Protein AF-L8X370-F1 (afdb_monomer_lite)

Radius of gyration: 23.23 Å; chains: 1; bounding box: 67×62×59 Å

Foldseek 3Di:
DDDDDDDDDPPPPDPPPPPDDPVVVVVVVPPDPDPPPPPPVVVVCCVVPVVCLVLQLVLLQDDPPPDDPVSVCVLVVVCLVQVQPLSCQSNVVDDDVVVNVVVNVLSVVVVVVSVVVVVVVVVCVVDPPDPCNVVNVVVVVVSVVVNVVVSVVCLVPPDQPPDPPDDDDDDRHGRDVVSVVVVPPDPDPPPVVVVVVVVVVVVVVVVVVVVVVD

Organism: Thanatephorus cucumeris (strain AG1-IA) (NCBI:txid983506)

Sequence (214 aa):
MVTVYSSNCKQVLHPIQFFGSHRFYRHVLKSERTPIRSLVPSVLYSKVHIPPSILMDLQAVLPPGVFPAALRRLPQMYLKMSGDPLIAGAMGLHGVSTQFTWFRTFLVIEDELDSSNERGRVATNHGLDSPYVPVLLTVYGAHVTTTMAPVLATILATPRNVLDITEKTSEFSSLNMYQLSSELSIPITPIDGVSRLVQQVDRVLALEKANKQL

Secondary structure (DSSP, 8-state):
---------------------HHHHHHHTTS--------HHHHHHHHHHHHHIIIIIHHHHS-TTSS-TTGGGHHHHHHHHH--HHHHHHTTSSS-TTTTHHHHHHHHHHHHHHHHHHHHHHHHTT-TT-TTHHHHHHHHHHHHHHHHHHHHHHHHHS----------S-PPPP--HHHHHHHT--S-S-HHHHHHHHHHHHHHHHHHHHHTT-

InterPro domains:
  IPR033118 EXPERA domain [PS51751] (38-194)

pLDDT: mean 70.73, std 19.01, range [33.41, 96.25]

Structure (mmCIF, N/CA/C/O backbone):
data_AF-L8X370-F1
#
_entry.id   AF-L8X370-F1
#
loop_
_atom_site.group_PDB
_atom_site.id
_atom_site.type_symbol
_atom_site.label_atom_id
_atom_site.label_alt_id
_atom_site.label_comp_id
_atom_site.label_asym_id
_atom_site.label_entity_id
_atom_site.label_seq_id
_atom_site.pdbx_PDB_ins_code
_atom_site.Cartn_x
_atom_site.Cartn_y
_atom_site.Cartn_z
_atom_site.occupancy
_atom_site.B_iso_or_equiv
_atom_site.auth_seq_id
_atom_site.auth_comp_id
_atom_site.auth_asym_id
_atom_site.auth_atom_id
_atom_site.pdbx_PDB_model_num
ATOM 1 N N . MET A 1 1 ? -38.751 36.495 -4.520 1.00 41.66 1 MET A N 1
ATOM 2 C CA . MET A 1 1 ? -38.152 36.115 -5.814 1.00 41.66 1 MET A CA 1
ATOM 3 C C . MET A 1 1 ? -37.003 37.077 -6.077 1.00 41.66 1 MET A C 1
ATOM 5 O O . MET A 1 1 ? -37.248 38.199 -6.488 1.00 41.66 1 MET A O 1
ATOM 9 N N . VAL A 1 2 ? -35.778 36.695 -5.711 1.00 33.41 2 VAL A N 1
ATOM 10 C CA . VAL A 1 2 ? -34.557 37.468 -5.989 1.00 33.41 2 VAL A CA 1
ATOM 11 C C . VAL A 1 2 ? -33.519 36.462 -6.462 1.00 33.41 2 VAL A C 1
ATOM 13 O O . VAL A 1 2 ? -33.049 35.634 -5.688 1.00 33.41 2 VAL A O 1
ATOM 16 N N . THR A 1 3 ? -33.238 36.498 -7.758 1.00 41.12 3 THR A N 1
ATOM 17 C CA . THR A 1 3 ? -32.225 35.674 -8.413 1.00 41.12 3 THR A CA 1
ATOM 18 C C . THR A 1 3 ? -30.948 36.501 -8.477 1.00 41.12 3 THR A C 1
ATOM 20 O O . THR A 1 3 ? -30.916 37.518 -9.165 1.00 41.12 3 THR A O 1
ATOM 23 N N . VAL A 1 4 ? -29.902 36.091 -7.759 1.00 51.97 4 VAL A N 1
ATOM 24 C CA . VAL A 1 4 ? -28.565 36.690 -7.878 1.00 51.97 4 VAL A CA 1
ATOM 25 C C . VAL A 1 4 ? -27.726 35.784 -8.774 1.00 51.97 4 VAL A C 1
ATOM 27 O O . VAL A 1 4 ? -27.299 34.709 -8.362 1.00 51.97 4 VAL A O 1
ATOM 30 N N . TYR A 1 5 ? -27.512 36.216 -10.016 1.00 45.47 5 TYR A N 1
ATOM 31 C CA . TYR A 1 5 ? -26.532 35.629 -10.929 1.00 45.47 5 TYR A CA 1
ATOM 32 C C . TYR A 1 5 ? -25.146 36.198 -10.601 1.00 45.47 5 TYR A C 1
ATOM 34 O O . TYR A 1 5 ? -24.879 37.370 -10.863 1.00 45.47 5 TYR A O 1
ATOM 42 N N . SER A 1 6 ? -24.252 35.370 -10.053 1.00 47.06 6 SER A N 1
ATOM 43 C CA . SER A 1 6 ? -22.824 35.690 -9.953 1.00 47.06 6 SER A CA 1
ATOM 44 C C . SER A 1 6 ? -22.106 35.135 -11.180 1.00 47.06 6 SER A C 1
ATOM 46 O O . SER A 1 6 ? -21.920 33.928 -11.325 1.00 47.06 6 SER A O 1
ATOM 48 N N . SER A 1 7 ? -21.747 36.037 -12.090 1.00 55.16 7 SER A N 1
ATOM 49 C CA . SER A 1 7 ? -20.987 35.750 -13.305 1.00 55.16 7 SER A CA 1
ATOM 50 C C . SER A 1 7 ? -19.610 36.378 -13.141 1.00 55.16 7 SER A C 1
ATOM 52 O O . SER A 1 7 ? -19.506 37.593 -13.266 1.00 55.16 7 SER A O 1
ATOM 54 N N . ASN A 1 8 ? -18.585 35.586 -12.811 1.00 49.31 8 ASN A N 1
ATOM 55 C CA . ASN A 1 8 ? -17.182 35.779 -13.219 1.00 49.31 8 ASN A CA 1
ATOM 56 C C . ASN A 1 8 ? -16.245 34.914 -12.367 1.00 49.31 8 ASN A C 1
ATOM 58 O O . ASN A 1 8 ? -15.739 35.338 -11.333 1.00 49.31 8 ASN A O 1
ATOM 62 N N . CYS A 1 9 ? -15.934 33.718 -12.860 1.00 42.03 9 CYS A N 1
ATOM 63 C CA . CYS A 1 9 ? -14.699 33.035 -12.498 1.00 42.03 9 CYS A CA 1
ATOM 64 C C . CYS A 1 9 ? -14.079 32.484 -13.785 1.00 42.03 9 CYS A C 1
ATOM 66 O O . CYS A 1 9 ? -14.283 31.334 -14.164 1.00 42.03 9 CYS A O 1
ATOM 68 N N . LYS A 1 10 ? -13.372 33.349 -14.520 1.00 42.84 10 LYS A N 1
ATOM 69 C CA . LYS A 1 10 ? -12.447 32.910 -15.568 1.00 42.84 10 LYS A CA 1
ATOM 70 C C . LYS A 1 10 ? -11.209 32.359 -14.866 1.00 42.84 10 LYS A C 1
ATOM 72 O O . LYS A 1 10 ? -10.291 33.112 -14.556 1.00 42.84 10 LYS A O 1
ATOM 77 N N . GLN A 1 11 ? -11.197 31.058 -14.585 1.00 42.66 11 GLN A N 1
ATOM 78 C CA . GLN A 1 11 ? -9.959 30.367 -14.239 1.00 42.66 11 GLN A CA 1
ATOM 79 C C . GLN A 1 11 ? -9.094 30.288 -15.498 1.00 42.66 11 GLN A C 1
ATOM 81 O O . GLN A 1 11 ? -9.384 29.551 -16.439 1.00 42.66 11 GLN A O 1
ATOM 86 N N . VAL A 1 12 ? -8.044 31.104 -15.525 1.00 43.41 12 VAL A N 1
ATOM 87 C CA . VAL A 1 12 ? -6.964 31.012 -16.504 1.00 43.41 12 VAL A CA 1
ATOM 88 C C . VAL A 1 12 ? -6.113 29.805 -16.109 1.00 43.41 12 VAL A C 1
ATOM 90 O O . VAL A 1 12 ? -5.222 29.901 -15.269 1.00 43.41 12 VAL A O 1
ATOM 93 N N . LEU A 1 13 ? -6.426 28.642 -16.679 1.00 36.16 13 LEU A N 1
ATOM 94 C CA . LEU A 1 13 ? -5.550 27.475 -16.640 1.00 36.16 13 LEU A CA 1
ATOM 95 C C . LEU A 1 13 ? -4.356 27.754 -17.557 1.00 36.16 13 LEU A C 1
ATOM 97 O O . LEU A 1 13 ? -4.447 27.625 -18.778 1.00 36.16 13 LEU A O 1
ATOM 101 N N . HIS A 1 14 ? -3.234 28.164 -16.968 1.00 35.53 14 HIS A N 1
ATOM 102 C CA . HIS A 1 14 ? -1.959 28.144 -17.671 1.00 35.53 14 HIS A CA 1
ATOM 103 C C . HIS A 1 14 ? -1.546 26.681 -17.895 1.00 35.53 14 HIS A C 1
ATOM 105 O O . HIS A 1 14 ? -1.492 25.916 -16.928 1.00 35.53 14 HIS A O 1
ATOM 111 N N . PRO A 1 15 ? -1.238 26.262 -19.134 1.00 36.47 15 PRO A N 1
ATOM 112 C CA . PRO A 1 15 ? -0.643 24.958 -19.367 1.00 36.47 15 PRO A CA 1
ATOM 113 C C . PRO A 1 15 ? 0.716 24.917 -18.666 1.00 36.47 15 PRO A C 1
ATOM 115 O O . PRO A 1 15 ? 1.613 25.703 -18.979 1.00 36.47 15 PRO A O 1
ATOM 118 N N . ILE A 1 16 ? 0.861 24.002 -17.707 1.00 37.00 16 ILE A N 1
ATOM 119 C CA . ILE A 1 16 ? 2.148 23.646 -17.111 1.00 37.00 16 ILE A CA 1
ATOM 120 C C . ILE A 1 16 ? 2.997 23.068 -18.245 1.00 37.00 16 ILE A C 1
ATOM 122 O O . ILE A 1 16 ? 2.869 21.903 -18.618 1.00 37.00 16 ILE A O 1
ATOM 126 N N . GLN A 1 17 ? 3.833 23.909 -18.849 1.00 34.47 17 GLN A N 1
ATOM 127 C CA . GLN A 1 17 ? 4.820 23.462 -19.813 1.00 34.47 17 GLN A CA 1
ATOM 128 C C . GLN A 1 17 ? 5.904 22.685 -19.057 1.00 34.47 17 GLN A C 1
ATOM 130 O O . GLN A 1 17 ? 6.809 23.268 -18.464 1.00 34.47 17 GLN A O 1
ATOM 135 N N . PHE A 1 18 ? 5.817 21.353 -19.092 1.00 35.91 18 PHE A N 1
ATOM 136 C CA . PHE A 1 18 ? 6.904 20.439 -18.732 1.00 35.91 18 PHE A CA 1
ATOM 137 C C . PHE A 1 18 ? 8.050 20.587 -19.755 1.00 35.91 18 PHE A C 1
ATOM 139 O O . PHE A 1 18 ? 8.223 19.783 -20.670 1.00 35.91 18 PHE A O 1
ATOM 146 N N . PHE A 1 19 ? 8.823 21.668 -19.647 1.00 37.28 19 PHE A N 1
ATOM 147 C CA . PHE A 1 19 ? 10.010 21.896 -20.466 1.00 37.28 19 PHE A CA 1
ATOM 148 C C . PHE A 1 19 ? 11.194 21.083 -19.918 1.00 37.28 19 PHE A C 1
ATOM 150 O O . PHE A 1 19 ? 11.669 21.316 -18.812 1.00 37.28 19 PHE A O 1
ATOM 157 N N . GLY A 1 20 ? 11.732 20.179 -20.743 1.00 41.41 20 GLY A N 1
ATOM 158 C CA . GLY A 1 20 ? 13.184 19.972 -20.789 1.00 41.41 20 GLY A CA 1
ATOM 159 C C . GLY A 1 20 ? 13.807 18.802 -20.020 1.00 41.41 20 GLY A C 1
ATOM 160 O O . GLY A 1 20 ? 14.954 18.933 -19.609 1.00 41.41 20 GLY A O 1
ATOM 161 N N . SER A 1 21 ? 13.155 17.642 -19.875 1.00 48.66 21 SER A N 1
ATOM 162 C CA . SER A 1 21 ? 13.771 16.508 -19.148 1.00 48.66 21 SER A CA 1
ATOM 163 C C . SER A 1 21 ? 14.485 15.455 -20.014 1.00 48.66 21 SER A C 1
ATOM 165 O O . SER A 1 21 ? 15.178 14.592 -19.496 1.00 48.66 21 SER A O 1
ATOM 167 N N . HIS A 1 22 ? 14.453 15.514 -21.349 1.00 47.50 22 HIS A N 1
ATOM 168 C CA . HIS A 1 22 ? 15.109 14.455 -22.144 1.00 47.50 22 HIS A CA 1
ATOM 169 C C . HIS A 1 22 ? 16.650 14.466 -22.088 1.00 47.50 22 HIS A C 1
ATOM 171 O O . HIS A 1 22 ? 17.283 13.435 -22.329 1.00 47.50 22 HIS A O 1
ATOM 177 N N . ARG A 1 23 ? 17.275 15.615 -21.784 1.00 52.25 23 ARG A N 1
ATOM 178 C CA . ARG A 1 23 ? 18.744 15.754 -21.764 1.00 52.25 23 ARG A CA 1
ATOM 179 C C . ARG A 1 23 ? 19.361 15.399 -20.405 1.00 52.25 23 ARG A C 1
ATOM 181 O O . ARG A 1 23 ? 20.478 14.892 -20.377 1.00 52.25 23 ARG A O 1
ATOM 188 N N . PHE A 1 24 ? 18.621 15.597 -19.311 1.00 49.59 24 PHE A N 1
ATOM 189 C CA . PHE A 1 24 ? 19.085 15.317 -17.949 1.00 49.59 24 PHE A CA 1
ATOM 190 C C . PHE A 1 24 ? 19.172 13.808 -17.668 1.00 49.59 24 PHE A C 1
ATOM 192 O O . PHE A 1 24 ? 20.225 13.316 -17.263 1.00 49.59 24 PHE A O 1
ATOM 199 N N . TYR A 1 25 ? 18.135 13.039 -18.023 1.00 47.16 25 TYR A N 1
ATOM 200 C CA . TYR A 1 25 ? 18.151 11.578 -17.856 1.00 47.16 25 TYR A CA 1
ATOM 201 C C . TYR A 1 25 ? 19.259 10.899 -18.670 1.00 47.16 25 TYR A C 1
ATOM 203 O O . TYR A 1 25 ? 19.855 9.922 -18.222 1.00 47.16 25 TYR A O 1
ATOM 211 N N . ARG A 1 26 ? 19.599 11.440 -19.848 1.00 55.69 26 ARG A N 1
ATOM 212 C CA . ARG A 1 26 ? 20.623 10.844 -20.715 1.00 55.69 26 ARG A CA 1
ATOM 213 C C . ARG A 1 26 ? 22.039 10.954 -20.132 1.00 55.69 26 ARG A C 1
ATOM 215 O O . ARG A 1 26 ? 22.879 10.141 -20.498 1.00 55.69 26 ARG A O 1
ATOM 222 N N . HIS A 1 27 ? 22.311 11.923 -19.252 1.00 53.47 27 HIS A N 1
ATOM 223 C CA . HIS A 1 27 ? 23.612 12.048 -18.584 1.00 53.47 27 HIS A CA 1
ATOM 224 C C . HIS A 1 27 ? 23.708 11.216 -17.306 1.00 53.47 27 HIS A C 1
ATOM 226 O O . HIS A 1 27 ? 24.737 10.578 -17.099 1.00 53.47 27 HIS A O 1
ATOM 232 N N . VAL A 1 28 ? 22.630 11.142 -16.518 1.00 55.78 28 VAL A N 1
ATOM 233 C CA . VAL A 1 28 ? 22.574 10.281 -15.324 1.00 55.78 28 VAL A CA 1
ATOM 234 C C . VAL A 1 28 ? 22.719 8.804 -15.713 1.00 55.78 28 VAL A C 1
ATOM 236 O O . VAL A 1 28 ? 23.502 8.082 -15.110 1.00 55.78 28 VAL A O 1
ATOM 239 N N . LEU A 1 29 ? 22.075 8.367 -16.801 1.00 53.41 29 LEU A N 1
ATOM 240 C CA . LEU A 1 29 ? 22.124 6.966 -17.244 1.00 53.41 29 LEU A CA 1
ATOM 241 C C . LEU A 1 29 ? 23.428 6.563 -17.964 1.00 53.41 29 LEU A C 1
ATOM 243 O O . LEU A 1 29 ? 23.678 5.376 -18.159 1.00 53.41 29 LEU A O 1
ATOM 247 N N . LYS A 1 30 ? 24.275 7.513 -18.392 1.00 51.78 30 LYS A N 1
ATOM 248 C CA . LYS A 1 30 ? 25.506 7.198 -19.150 1.00 51.78 30 LYS A CA 1
ATOM 249 C C . LYS A 1 30 ? 26.730 6.947 -18.267 1.00 51.78 30 LYS A C 1
ATOM 251 O O . LYS A 1 30 ? 27.702 6.389 -18.769 1.00 51.78 30 LYS A O 1
ATOM 256 N N . SER A 1 31 ? 26.694 7.366 -17.002 1.00 46.47 31 SER A N 1
ATOM 257 C CA . SER A 1 31 ? 27.867 7.373 -16.117 1.00 46.47 31 SER A CA 1
ATOM 258 C C . SER A 1 31 ? 28.129 6.044 -15.392 1.00 46.47 31 SER A C 1
ATOM 260 O O . SER A 1 31 ? 29.208 5.879 -14.834 1.00 46.47 31 SER A O 1
ATOM 262 N N . GLU A 1 32 ? 27.204 5.080 -15.427 1.00 46.94 32 GLU A N 1
ATOM 263 C CA . GLU A 1 32 ? 27.320 3.809 -14.690 1.00 46.94 32 GLU A CA 1
ATOM 264 C C . GLU A 1 32 ? 27.023 2.590 -15.576 1.00 46.94 32 GLU A C 1
ATOM 266 O O . GLU A 1 32 ? 26.233 1.712 -15.243 1.00 46.94 32 GLU A O 1
ATOM 271 N N . ARG A 1 33 ? 27.679 2.495 -16.737 1.00 52.22 33 ARG A N 1
ATOM 272 C CA . ARG A 1 33 ? 27.704 1.244 -17.516 1.00 52.22 33 ARG A CA 1
ATOM 273 C C . ARG A 1 33 ? 28.676 0.235 -16.899 1.00 52.22 33 ARG A C 1
ATOM 275 O O . ARG A 1 33 ? 29.626 -0.194 -17.549 1.00 52.22 33 ARG A O 1
ATOM 282 N N . THR A 1 34 ? 28.472 -0.144 -15.644 1.00 53.78 34 THR A N 1
ATOM 283 C CA . THR A 1 34 ? 29.020 -1.412 -15.159 1.00 53.78 34 THR A CA 1
ATOM 284 C C . THR A 1 34 ? 28.156 -2.540 -15.734 1.00 53.78 34 THR A C 1
ATOM 286 O O . THR A 1 34 ? 26.936 -2.404 -15.808 1.00 53.78 34 THR A O 1
ATOM 289 N N . PRO A 1 35 ? 28.743 -3.639 -16.238 1.00 50.06 35 PRO A N 1
ATOM 290 C CA . PRO A 1 35 ? 27.980 -4.736 -16.819 1.00 50.06 35 PRO A CA 1
ATOM 291 C C . PRO A 1 35 ? 27.090 -5.368 -15.742 1.00 50.06 35 PRO A C 1
ATOM 293 O O . PRO A 1 35 ? 27.566 -6.048 -14.832 1.00 50.06 35 PRO A O 1
ATOM 296 N N . ILE A 1 36 ? 25.787 -5.108 -15.848 1.00 54.56 36 ILE A N 1
ATOM 297 C CA . ILE A 1 36 ? 24.739 -5.550 -14.927 1.00 54.56 36 ILE A CA 1
ATOM 298 C C . ILE A 1 36 ? 24.609 -7.073 -15.028 1.00 54.56 36 ILE A C 1
ATOM 300 O O . ILE A 1 36 ? 23.838 -7.623 -15.807 1.00 54.56 36 ILE A O 1
ATOM 304 N N . ARG A 1 37 ? 25.401 -7.773 -14.212 1.00 50.75 37 ARG A N 1
ATOM 305 C CA . ARG A 1 37 ? 25.188 -9.178 -13.833 1.00 50.75 37 ARG A CA 1
ATOM 306 C C . ARG A 1 37 ? 24.131 -9.333 -12.730 1.00 50.75 37 ARG A C 1
ATOM 308 O O . ARG A 1 37 ? 23.876 -10.445 -12.281 1.00 50.75 37 ARG A O 1
ATOM 315 N N . SER A 1 38 ? 23.490 -8.258 -12.277 1.00 54.41 38 SER A N 1
ATOM 316 C CA . SER A 1 38 ? 22.565 -8.295 -11.141 1.00 54.41 38 SER A CA 1
ATOM 317 C C . SER A 1 38 ? 21.103 -8.429 -11.578 1.00 54.41 38 SER A C 1
ATOM 319 O O . SER A 1 38 ? 20.268 -7.612 -11.214 1.00 54.41 38 SER A O 1
ATOM 321 N N . LEU A 1 39 ? 20.769 -9.478 -12.332 1.00 55.28 39 LEU A N 1
ATOM 322 C CA . LEU A 1 39 ? 19.378 -9.957 -12.459 1.00 55.28 39 LEU A CA 1
ATOM 323 C C . LEU A 1 39 ? 18.893 -10.656 -11.168 1.00 55.28 39 LEU A C 1
ATOM 325 O O . LEU A 1 39 ? 17.713 -10.941 -11.002 1.00 55.28 39 LEU A O 1
ATOM 329 N N . VAL A 1 40 ? 19.815 -10.928 -10.242 1.00 56.06 40 VAL A N 1
ATOM 330 C CA . VAL A 1 40 ? 19.572 -11.617 -8.968 1.00 56.06 40 VAL A CA 1
ATOM 331 C C . VAL A 1 40 ? 18.689 -10.821 -7.984 1.00 56.06 40 VAL A C 1
ATOM 333 O O . VAL A 1 40 ? 17.800 -11.435 -7.394 1.00 56.06 40 VAL A O 1
ATOM 336 N N . PRO A 1 41 ? 18.846 -9.490 -7.803 1.00 64.25 41 PRO A N 1
ATOM 337 C CA . PRO A 1 41 ? 18.050 -8.732 -6.838 1.00 64.25 41 PRO A CA 1
ATOM 338 C C . PRO A 1 41 ? 16.555 -8.686 -7.173 1.00 64.25 41 PRO A C 1
ATOM 340 O O . PRO A 1 41 ? 15.738 -8.762 -6.263 1.00 64.25 41 PRO A O 1
ATOM 343 N N . SER A 1 42 ? 16.174 -8.620 -8.455 1.00 64.56 42 SER A N 1
ATOM 344 C CA . SER A 1 42 ? 14.760 -8.506 -8.850 1.00 64.56 42 SER A CA 1
ATOM 345 C C . SER A 1 42 ? 13.979 -9.801 -8.630 1.00 64.56 42 SER A C 1
ATOM 347 O O . SER A 1 42 ? 12.871 -9.771 -8.104 1.00 64.56 42 SER A O 1
ATOM 349 N N . VAL A 1 43 ? 14.569 -10.956 -8.951 1.00 68.44 43 VAL A N 1
ATOM 350 C CA . VAL A 1 43 ? 13.928 -12.262 -8.716 1.00 68.44 43 VAL A CA 1
ATOM 351 C C . VAL A 1 43 ? 13.784 -12.548 -7.221 1.00 68.44 43 VAL A C 1
ATOM 353 O O . VAL A 1 43 ? 12.790 -13.139 -6.800 1.00 68.44 43 VAL A O 1
ATOM 356 N N . LEU A 1 44 ? 14.767 -12.142 -6.413 1.00 76.69 44 LEU A N 1
ATOM 357 C CA . LEU A 1 44 ? 14.691 -12.292 -4.963 1.00 76.69 44 LEU A CA 1
ATOM 358 C C . LEU A 1 44 ? 13.606 -11.383 -4.371 1.00 76.69 44 LEU A C 1
ATOM 360 O O . LEU A 1 44 ? 12.822 -11.848 -3.550 1.00 76.69 44 LEU A O 1
ATOM 364 N N . TYR A 1 45 ? 13.519 -10.137 -4.842 1.00 74.50 45 TYR A N 1
ATOM 365 C CA . TYR A 1 45 ? 12.494 -9.183 -4.423 1.00 74.50 45 TYR A CA 1
ATOM 366 C C . TYR A 1 45 ? 11.079 -9.720 -4.667 1.00 74.50 45 TYR A C 1
ATOM 368 O O . TYR A 1 45 ? 10.308 -9.829 -3.719 1.00 74.50 45 TYR A O 1
ATOM 376 N N . SER A 1 46 ? 10.759 -10.176 -5.884 1.00 73.88 46 SER A N 1
ATOM 377 C CA . SER A 1 46 ? 9.429 -10.727 -6.192 1.00 73.88 46 SER A CA 1
ATOM 378 C C . SER A 1 46 ? 9.077 -11.936 -5.320 1.00 73.88 46 SER A C 1
ATOM 380 O O . SER A 1 46 ? 7.952 -12.058 -4.846 1.00 73.88 46 SER A O 1
ATOM 382 N N . LYS A 1 47 ? 10.043 -12.823 -5.046 1.00 79.19 47 LYS A N 1
ATOM 383 C CA . LYS A 1 47 ? 9.815 -13.995 -4.183 1.00 79.19 47 LYS A CA 1
ATOM 384 C C . LYS A 1 47 ? 9.527 -13.631 -2.730 1.00 79.19 47 LYS A C 1
ATOM 386 O O . LYS A 1 47 ? 8.866 -14.407 -2.050 1.00 79.19 47 LYS A O 1
ATOM 391 N N . VAL A 1 48 ? 10.053 -12.508 -2.255 1.00 82.56 48 VAL A N 1
ATOM 392 C CA . VAL A 1 48 ? 9.856 -12.047 -0.878 1.00 82.56 48 VAL A CA 1
ATOM 393 C C . VAL A 1 48 ? 8.606 -11.176 -0.761 1.00 82.56 48 VAL A C 1
ATOM 395 O O . VAL A 1 48 ? 7.930 -11.261 0.255 1.00 82.56 48 VAL A O 1
ATOM 398 N N . HIS A 1 49 ? 8.276 -10.391 -1.788 1.00 77.50 49 HIS A N 1
ATOM 399 C CA . HIS A 1 49 ? 7.191 -9.408 -1.739 1.00 77.50 49 HIS A CA 1
ATOM 400 C C . HIS A 1 49 ? 5.820 -9.977 -2.120 1.00 77.50 49 HIS A C 1
ATOM 402 O O . HIS A 1 49 ? 4.824 -9.660 -1.479 1.00 77.50 49 HIS A O 1
ATOM 408 N N . ILE A 1 50 ? 5.761 -10.864 -3.119 1.00 82.88 50 ILE A N 1
ATOM 409 C CA . ILE A 1 50 ? 4.487 -11.413 -3.608 1.00 82.88 50 ILE A CA 1
ATOM 410 C C . ILE A 1 50 ? 3.756 -12.233 -2.528 1.00 82.88 50 ILE A C 1
ATOM 412 O O . ILE A 1 50 ? 2.545 -12.062 -2.381 1.00 82.88 50 ILE A O 1
ATOM 416 N N . PRO A 1 51 ? 4.417 -13.126 -1.756 1.00 88.62 51 PRO A N 1
ATOM 417 C CA . PRO A 1 51 ? 3.687 -13.946 -0.794 1.00 88.62 51 PRO A CA 1
ATOM 418 C C . PRO A 1 51 ? 2.999 -13.127 0.308 1.00 88.62 51 PRO A C 1
ATOM 420 O O . PRO A 1 51 ? 1.819 -13.383 0.540 1.00 88.62 51 PRO A O 1
ATOM 423 N N . PRO A 1 52 ? 3.652 -12.147 0.968 1.00 86.94 52 PRO A N 1
ATOM 424 C CA . PRO A 1 52 ? 2.976 -11.248 1.897 1.00 86.94 52 PRO A CA 1
ATOM 425 C C . PRO A 1 52 ? 1.786 -10.529 1.269 1.00 86.94 52 PRO A C 1
ATOM 427 O O . PRO A 1 52 ? 0.720 -10.560 1.873 1.00 86.94 52 PRO A O 1
ATOM 430 N N . SER A 1 53 ? 1.914 -9.984 0.056 1.00 86.75 53 SER A N 1
ATOM 431 C CA . SER A 1 53 ? 0.816 -9.246 -0.578 1.00 86.75 53 SER A CA 1
ATOM 432 C C . SER A 1 53 ? -0.399 -10.129 -0.870 1.00 86.75 53 SER A C 1
ATOM 434 O O . SER A 1 53 ? -1.529 -9.794 -0.518 1.00 86.75 53 SER A O 1
ATOM 436 N N . ILE A 1 54 ? -0.188 -11.347 -1.374 1.00 86.81 54 ILE A N 1
ATOM 437 C CA . ILE A 1 54 ? -1.288 -12.309 -1.556 1.00 86.81 54 ILE A CA 1
ATOM 438 C C . ILE A 1 54 ? -1.895 -12.721 -0.206 1.00 86.81 54 ILE A C 1
ATOM 440 O O . ILE A 1 54 ? -3.110 -12.888 -0.079 1.00 86.81 54 ILE A O 1
ATOM 444 N N . LEU A 1 55 ? -1.055 -12.938 0.808 1.00 90.62 55 LEU A N 1
ATOM 445 C CA . LEU A 1 55 ? -1.489 -13.447 2.106 1.00 90.62 55 LEU A CA 1
ATOM 446 C C . LEU A 1 55 ? -2.098 -12.379 3.013 1.00 90.62 55 LEU A C 1
ATOM 448 O O . LEU A 1 55 ? -2.849 -12.750 3.908 1.00 90.62 55 LEU A O 1
ATOM 452 N N . MET A 1 56 ? -1.795 -11.101 2.831 1.00 90.88 56 MET A N 1
ATOM 453 C CA . MET A 1 56 ? -2.230 -10.016 3.712 1.00 90.88 56 MET A CA 1
ATOM 454 C C . MET A 1 56 ? -3.136 -9.046 2.965 1.00 90.88 56 MET A C 1
ATOM 456 O O . MET A 1 56 ? -4.304 -8.900 3.330 1.00 90.88 56 MET A O 1
ATOM 460 N N . ASP A 1 57 ? -2.636 -8.457 1.884 1.00 90.94 57 ASP A N 1
ATOM 461 C CA . ASP A 1 57 ? -3.306 -7.371 1.166 1.00 90.94 57 ASP A CA 1
ATOM 462 C C . ASP A 1 57 ? -4.569 -7.872 0.462 1.00 90.94 57 ASP A C 1
ATOM 464 O O . ASP A 1 57 ? -5.652 -7.295 0.596 1.00 90.94 57 ASP A O 1
ATOM 468 N N . LEU A 1 58 ? -4.481 -9.039 -0.182 1.00 91.25 58 LEU A N 1
ATOM 469 C CA . LEU A 1 58 ? -5.615 -9.653 -0.871 1.00 91.25 58 LEU A CA 1
ATOM 470 C C . LEU A 1 58 ? -6.749 -10.046 0.099 1.00 91.25 58 LEU A C 1
ATOM 472 O O . LEU A 1 58 ? -7.923 -10.025 -0.277 1.00 91.25 58 LEU A O 1
ATOM 476 N N . GLN A 1 59 ? -6.433 -10.359 1.365 1.00 94.31 59 GLN A N 1
ATOM 477 C CA . GLN A 1 59 ? -7.448 -10.650 2.389 1.00 94.31 59 GLN A CA 1
ATOM 478 C C . GLN A 1 59 ? -8.240 -9.406 2.813 1.00 94.31 59 GLN A C 1
ATOM 480 O O . GLN A 1 59 ? -9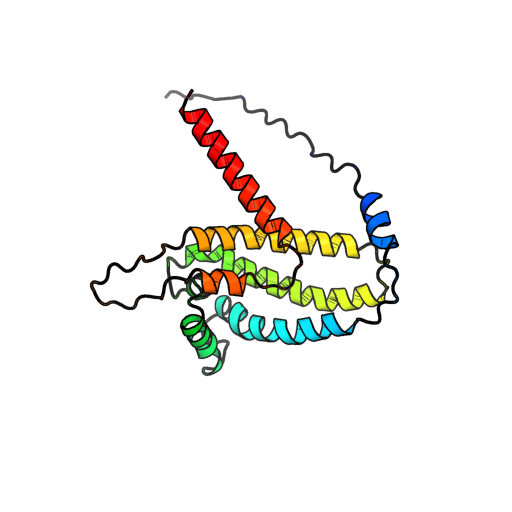.368 -9.547 3.283 1.00 94.31 59 GLN A O 1
ATOM 485 N N . ALA A 1 60 ? -7.678 -8.204 2.659 1.00 92.00 60 ALA A N 1
ATOM 486 C CA . ALA A 1 60 ? -8.378 -6.957 2.964 1.00 92.00 60 ALA A CA 1
ATOM 487 C C . ALA A 1 60 ? -9.387 -6.558 1.872 1.00 92.00 60 ALA A C 1
ATOM 489 O O . ALA A 1 60 ? -10.317 -5.791 2.136 1.00 92.00 60 ALA A O 1
ATOM 490 N N . VAL A 1 61 ? -9.208 -7.076 0.654 1.00 93.44 61 VAL A N 1
ATOM 491 C CA . VAL A 1 61 ? -10.054 -6.781 -0.512 1.00 93.44 61 VAL A CA 1
ATOM 492 C C . VAL A 1 61 ? -11.111 -7.865 -0.729 1.00 93.44 61 VAL A C 1
ATOM 494 O O . VAL A 1 61 ? -12.264 -7.563 -1.042 1.00 93.44 61 VAL A O 1
ATOM 497 N N . LEU A 1 62 ? -10.730 -9.135 -0.582 1.00 93.44 62 LEU A N 1
ATOM 498 C CA . LEU A 1 62 ? -11.597 -10.264 -0.899 1.00 93.44 62 LEU A CA 1
ATOM 499 C C . LEU A 1 62 ? -12.588 -10.585 0.232 1.00 93.44 62 LEU A C 1
ATOM 501 O O . LEU A 1 62 ? -12.287 -10.401 1.412 1.00 93.44 62 LEU A O 1
ATOM 505 N N . PRO A 1 63 ? -13.779 -11.118 -0.100 1.00 91.88 63 PRO A N 1
ATOM 506 C CA . PRO A 1 63 ? -14.783 -11.443 0.902 1.00 91.88 63 PRO A CA 1
ATOM 507 C C . PRO A 1 63 ? -14.333 -12.587 1.832 1.00 91.88 63 PRO A C 1
ATOM 509 O O . PRO A 1 63 ? -13.591 -13.491 1.419 1.00 91.88 63 PRO A O 1
ATOM 512 N N . PRO A 1 64 ? -14.830 -12.611 3.085 1.00 86.25 64 PRO A N 1
ATOM 513 C CA . PRO A 1 64 ? -14.513 -13.656 4.049 1.00 86.25 64 PRO A CA 1
ATOM 514 C C . PRO A 1 64 ? -15.090 -14.994 3.573 1.00 86.25 64 PRO A C 1
ATOM 516 O O . PRO A 1 64 ? -16.278 -15.267 3.705 1.00 86.25 64 PRO A O 1
ATOM 519 N N . GLY A 1 65 ? -14.241 -15.838 2.997 1.00 91.62 65 GLY A N 1
ATOM 520 C CA . GLY A 1 65 ? -14.643 -17.131 2.434 1.00 91.62 65 GLY A CA 1
ATOM 521 C C . GLY A 1 65 ? -13.739 -17.610 1.306 1.00 91.62 65 GLY A C 1
ATOM 522 O O . GLY A 1 65 ? -13.645 -18.812 1.085 1.00 91.62 65 GLY A O 1
ATOM 523 N N . VAL A 1 66 ? -13.015 -16.694 0.652 1.00 95.81 66 VAL A N 1
ATOM 524 C CA . VAL A 1 66 ? -12.048 -17.058 -0.398 1.00 95.81 66 VAL A CA 1
ATOM 525 C C . VAL A 1 66 ? -10.842 -17.806 0.181 1.00 95.81 66 VAL A C 1
ATOM 527 O O . VAL A 1 66 ? -10.300 -18.705 -0.456 1.00 95.81 66 VAL A O 1
ATOM 530 N N . PHE A 1 67 ? -10.449 -17.482 1.417 1.00 95.06 67 PHE A N 1
ATOM 531 C CA . PHE A 1 67 ? -9.269 -18.057 2.057 1.00 95.06 67 PHE A CA 1
ATOM 532 C C . PHE A 1 67 ? -9.599 -19.186 3.046 1.00 95.06 67 PHE A C 1
ATOM 534 O O . PHE A 1 67 ? -10.541 -19.072 3.846 1.00 95.06 67 PHE A O 1
ATOM 541 N N . PRO A 1 68 ? -8.774 -20.252 3.088 1.00 95.44 68 PRO A N 1
ATOM 542 C CA . PRO A 1 68 ? -8.907 -21.311 4.078 1.00 95.44 68 PRO A CA 1
ATOM 543 C C . PRO A 1 68 ? -8.745 -20.763 5.502 1.00 95.44 68 PRO A C 1
ATOM 545 O O . PRO A 1 68 ? -8.063 -19.766 5.748 1.00 95.44 68 PRO A O 1
ATOM 548 N N . ALA A 1 69 ? -9.365 -21.439 6.473 1.00 94.62 69 ALA A N 1
ATOM 549 C CA . ALA A 1 69 ? -9.415 -20.988 7.868 1.00 94.62 69 ALA A CA 1
ATOM 550 C C . ALA A 1 69 ? -8.033 -20.723 8.497 1.00 94.62 69 ALA A C 1
ATOM 552 O O . ALA A 1 69 ? -7.921 -19.851 9.353 1.00 94.62 69 ALA A O 1
ATOM 553 N N . ALA A 1 70 ? -6.993 -21.443 8.065 1.00 93.94 70 ALA A N 1
ATOM 554 C CA . ALA A 1 70 ? -5.626 -21.231 8.535 1.00 93.94 70 ALA A CA 1
ATOM 555 C C . ALA A 1 70 ? -5.074 -19.851 8.132 1.00 93.94 70 ALA A C 1
ATOM 557 O O . ALA A 1 70 ? -4.531 -19.145 8.978 1.00 93.94 70 ALA A O 1
ATOM 558 N N . LEU A 1 71 ? -5.267 -19.436 6.874 1.00 94.12 71 LEU A N 1
ATOM 559 C CA . LEU A 1 71 ? -4.731 -18.170 6.358 1.00 94.12 71 LEU A CA 1
ATOM 560 C C . LEU A 1 71 ? -5.490 -16.956 6.895 1.00 94.12 71 LEU A C 1
ATOM 562 O O . LEU A 1 71 ? -4.878 -15.924 7.147 1.00 94.12 71 LEU A O 1
ATOM 566 N N . ARG A 1 72 ? -6.787 -17.106 7.194 1.00 93.38 72 ARG A N 1
ATOM 567 C CA . ARG A 1 72 ? -7.602 -16.047 7.820 1.00 93.38 72 ARG A CA 1
ATOM 568 C C . ARG A 1 72 ? -7.103 -15.604 9.200 1.00 93.38 72 ARG A C 1
ATOM 570 O O . ARG A 1 72 ? -7.496 -14.548 9.684 1.00 93.38 72 ARG A O 1
ATOM 577 N N . ARG A 1 73 ? -6.246 -16.399 9.849 1.00 93.44 73 ARG A N 1
ATOM 578 C CA . ARG A 1 73 ? -5.623 -16.049 11.136 1.00 93.44 73 ARG A CA 1
ATOM 579 C C . ARG A 1 73 ? -4.363 -15.202 10.978 1.00 93.44 73 ARG A C 1
ATOM 581 O O . ARG A 1 73 ? -3.966 -14.558 11.945 1.00 93.44 73 ARG A O 1
ATOM 588 N N . LEU A 1 74 ? -3.738 -15.194 9.796 1.00 93.62 74 LEU A N 1
ATOM 589 C CA . LEU A 1 74 ? -2.487 -14.467 9.569 1.00 93.62 74 LEU A CA 1
ATOM 590 C C . LEU A 1 74 ? -2.641 -12.963 9.797 1.00 93.62 74 LEU A C 1
ATOM 592 O O . LEU A 1 74 ? -1.830 -12.430 10.553 1.00 93.62 74 LEU A O 1
ATOM 596 N N . PRO A 1 75 ? -3.688 -12.285 9.288 1.00 92.00 75 PRO A N 1
ATOM 597 C CA . PRO A 1 75 ? -3.807 -10.856 9.530 1.00 92.00 75 PRO A CA 1
ATOM 598 C C . PRO A 1 75 ? -4.026 -10.518 11.003 1.00 92.00 75 PRO A C 1
ATOM 600 O O . PRO A 1 75 ? -3.462 -9.558 11.506 1.00 92.00 75 PRO A O 1
ATOM 603 N N . GLN A 1 76 ? -4.760 -11.352 11.743 1.00 91.88 76 GLN A N 1
ATOM 604 C CA . GLN A 1 76 ? -4.923 -11.174 13.189 1.00 91.88 76 GLN A CA 1
ATOM 605 C C . GLN A 1 76 ? -3.600 -11.362 13.940 1.00 91.88 76 GLN A C 1
ATOM 607 O O . GLN A 1 76 ? -3.300 -10.608 14.862 1.00 91.88 76 GLN A O 1
ATOM 612 N N . MET A 1 77 ? -2.801 -12.360 13.547 1.00 93.31 77 MET A N 1
ATOM 613 C CA . MET A 1 77 ? -1.472 -12.586 14.115 1.00 93.31 77 MET A CA 1
ATOM 614 C C . MET A 1 77 ? -0.545 -11.401 13.833 1.00 93.31 77 MET A C 1
ATOM 616 O O . MET A 1 77 ? 0.126 -10.926 14.746 1.00 93.31 77 MET A O 1
ATOM 620 N N . TYR A 1 78 ? -0.543 -10.913 12.592 1.00 92.06 78 TYR A N 1
ATOM 621 C CA . TYR A 1 78 ? 0.215 -9.739 12.182 1.00 92.06 78 TYR A CA 1
ATOM 622 C C . TYR A 1 78 ? -0.205 -8.510 12.984 1.00 92.06 78 TYR A C 1
ATOM 624 O O . TYR A 1 78 ? 0.638 -7.908 13.631 1.00 92.06 78 TYR A O 1
ATOM 632 N N . LEU A 1 79 ? -1.502 -8.202 13.051 1.00 90.94 79 LEU A N 1
ATOM 633 C CA . LEU A 1 79 ? -2.019 -7.050 13.793 1.00 90.94 79 LEU A CA 1
ATOM 634 C C . LEU A 1 79 ? -1.715 -7.116 15.288 1.00 90.94 79 LEU A C 1
ATOM 636 O O . LEU A 1 79 ? -1.448 -6.089 15.902 1.00 90.94 79 LEU A O 1
ATOM 640 N N . LYS A 1 80 ? -1.704 -8.316 15.878 1.00 89.06 80 LYS A N 1
ATOM 641 C CA . LYS A 1 80 ? -1.278 -8.507 17.270 1.00 89.06 80 LYS A CA 1
ATOM 642 C C . LYS A 1 80 ? 0.205 -8.170 17.474 1.00 89.06 80 LYS A C 1
ATOM 644 O O . LYS A 1 80 ? 0.586 -7.774 18.570 1.00 89.06 80 LYS A O 1
ATOM 649 N N . MET A 1 81 ? 1.034 -8.374 16.453 1.00 89.94 81 MET A N 1
ATOM 650 C CA . MET A 1 81 ? 2.477 -8.140 16.502 1.00 89.94 81 MET A CA 1
ATOM 651 C C . MET A 1 81 ? 2.854 -6.701 16.122 1.00 89.94 81 MET A C 1
ATOM 653 O O . MET A 1 81 ? 3.690 -6.103 16.794 1.00 89.94 81 MET A O 1
ATOM 657 N N . SER A 1 82 ? 2.263 -6.154 15.056 1.00 87.50 82 SER A N 1
ATOM 658 C CA . SER A 1 82 ? 2.606 -4.841 14.497 1.00 87.50 82 SER A CA 1
ATOM 659 C C . SER A 1 82 ? 1.776 -3.701 15.079 1.00 87.50 82 SER A C 1
ATOM 661 O O . SER A 1 82 ? 2.279 -2.589 15.208 1.00 87.50 82 SER A O 1
ATOM 663 N N . GLY A 1 83 ? 0.512 -3.961 15.429 1.00 86.81 83 GLY A N 1
ATOM 664 C CA . GLY A 1 83 ? -0.444 -2.910 15.771 1.00 86.81 83 GLY A CA 1
ATOM 665 C C . GLY A 1 83 ? -0.787 -1.990 14.594 1.00 86.81 83 GLY A C 1
ATOM 666 O O . GLY A 1 83 ? -1.183 -0.854 14.830 1.00 86.81 83 GLY A O 1
ATOM 667 N N . ASP A 1 84 ? -0.618 -2.445 13.346 1.00 87.62 84 ASP A N 1
ATOM 668 C CA . ASP A 1 84 ? -0.793 -1.602 12.158 1.00 87.62 84 ASP A CA 1
ATOM 669 C C . ASP A 1 84 ? -2.253 -1.110 11.998 1.00 87.62 84 ASP A C 1
ATOM 671 O O . ASP A 1 84 ? -3.156 -1.907 11.699 1.00 87.62 84 ASP A O 1
ATOM 675 N N . PRO A 1 85 ? -2.511 0.204 12.158 1.00 86.69 85 PRO A N 1
ATOM 676 C CA . PRO A 1 85 ? -3.857 0.753 12.066 1.00 86.69 85 PRO A CA 1
ATOM 677 C C . PRO A 1 85 ? -4.419 0.722 10.638 1.00 86.69 85 PRO A C 1
ATOM 679 O O . PRO A 1 85 ? -5.640 0.680 10.478 1.00 86.69 85 PRO A O 1
ATOM 682 N N . LEU A 1 86 ? -3.569 0.721 9.604 1.00 90.38 86 LEU A N 1
ATOM 683 C CA . LEU A 1 86 ? -4.004 0.710 8.207 1.00 90.38 86 LEU A CA 1
ATOM 684 C C . LEU A 1 86 ? -4.584 -0.644 7.838 1.00 90.38 86 LEU A C 1
ATOM 686 O O . LEU A 1 86 ? -5.727 -0.706 7.391 1.00 90.38 86 LEU A O 1
ATOM 690 N N . ILE A 1 87 ? -3.847 -1.725 8.097 1.00 91.50 87 ILE A N 1
ATOM 691 C CA . ILE A 1 87 ? -4.329 -3.088 7.849 1.00 91.50 87 ILE A CA 1
ATOM 692 C C . ILE A 1 87 ? -5.555 -3.386 8.719 1.00 91.50 87 ILE A C 1
ATOM 694 O O . ILE A 1 87 ? -6.537 -3.948 8.230 1.00 91.50 87 ILE A O 1
ATOM 698 N N . ALA A 1 88 ? -5.568 -2.946 9.983 1.00 90.94 88 ALA A N 1
ATOM 699 C CA . ALA A 1 88 ? -6.730 -3.143 10.846 1.00 90.94 88 ALA A CA 1
ATOM 700 C C . ALA A 1 88 ? -7.975 -2.413 10.312 1.00 90.94 88 ALA A C 1
ATOM 702 O O . ALA A 1 88 ? -9.070 -2.981 10.293 1.00 90.94 88 ALA A O 1
ATOM 703 N N . GLY A 1 89 ? -7.806 -1.178 9.835 1.00 90.31 89 GLY A N 1
ATOM 704 C CA . GLY A 1 89 ? -8.861 -0.406 9.188 1.00 90.31 89 GLY A CA 1
ATOM 705 C C . GLY A 1 89 ? -9.325 -1.018 7.865 1.00 90.31 89 GLY A C 1
ATOM 706 O O . GLY A 1 89 ? -10.526 -1.159 7.626 1.00 90.31 89 GLY A O 1
ATOM 707 N N . ALA A 1 90 ? -8.387 -1.476 7.033 1.00 92.31 90 ALA A N 1
ATOM 708 C CA . ALA A 1 90 ? -8.655 -2.163 5.771 1.00 92.31 90 ALA A CA 1
ATOM 709 C C . ALA A 1 90 ? -9.509 -3.412 5.979 1.00 92.31 90 ALA A C 1
ATOM 711 O O . ALA A 1 90 ? -10.430 -3.673 5.212 1.00 92.31 90 ALA A O 1
ATOM 712 N N . MET A 1 91 ? -9.261 -4.162 7.048 1.00 91.44 91 MET A N 1
ATOM 713 C CA . MET A 1 91 ? -10.033 -5.355 7.390 1.00 91.44 91 MET A CA 1
ATOM 714 C C . MET A 1 91 ? -11.361 -5.055 8.094 1.00 91.44 91 MET A C 1
ATOM 716 O O . MET A 1 91 ? -12.109 -5.978 8.409 1.00 91.44 91 MET A O 1
ATOM 720 N N . GLY A 1 92 ? -11.677 -3.781 8.341 1.00 89.94 92 GLY A N 1
ATOM 721 C CA . GLY A 1 92 ? -12.883 -3.378 9.062 1.00 89.94 92 GLY A CA 1
ATOM 722 C C . GLY A 1 92 ? -12.858 -3.746 10.547 1.00 89.94 92 GLY A C 1
ATOM 723 O O . GLY A 1 92 ? -13.916 -3.870 11.156 1.00 89.94 92 GLY A O 1
ATOM 724 N N . LEU A 1 93 ? -11.670 -3.943 11.126 1.00 87.81 93 LEU A N 1
ATOM 725 C CA . LEU A 1 93 ? -11.503 -4.219 12.554 1.00 87.81 93 LEU A CA 1
ATOM 726 C C . LEU A 1 93 ? -11.524 -2.931 13.391 1.00 87.81 93 LEU A C 1
ATOM 728 O O . LEU A 1 93 ? -11.821 -2.996 14.580 1.00 87.81 93 LEU A O 1
ATOM 732 N N . HIS A 1 94 ? -11.258 -1.772 12.775 1.00 81.75 94 HIS A N 1
ATOM 733 C CA . HIS A 1 94 ? -11.346 -0.456 13.413 1.00 81.75 94 HIS A CA 1
ATOM 734 C C . HIS A 1 94 ? -11.917 0.618 12.492 1.00 81.75 94 HIS A C 1
ATOM 736 O O . HIS A 1 94 ? -11.787 0.554 11.270 1.00 81.75 94 HIS A O 1
ATOM 742 N N . GLY A 1 95 ? -12.475 1.655 13.120 1.00 81.50 95 GLY A N 1
ATOM 743 C CA . GLY A 1 95 ? -12.993 2.836 12.439 1.00 81.50 95 GLY A CA 1
ATOM 744 C C . GLY A 1 95 ? -14.268 2.565 11.644 1.00 81.50 95 GLY A C 1
ATOM 745 O O . GLY A 1 95 ? -14.856 1.483 11.679 1.00 81.50 95 GLY A O 1
ATOM 746 N N . VAL A 1 96 ? -14.722 3.585 10.920 1.00 86.06 96 VAL A N 1
ATOM 747 C CA . VAL A 1 96 ? -15.839 3.421 9.986 1.00 86.06 96 VAL A CA 1
ATOM 748 C C . VAL A 1 96 ? -15.274 2.790 8.718 1.00 86.06 96 VAL A C 1
ATOM 750 O O . VAL A 1 96 ? -14.342 3.337 8.137 1.00 86.06 96 VAL A O 1
ATOM 753 N N . SER A 1 97 ? -15.841 1.671 8.249 1.00 79.06 97 SER A N 1
ATOM 754 C CA . SER A 1 97 ? -15.318 0.941 7.075 1.00 79.06 97 SER 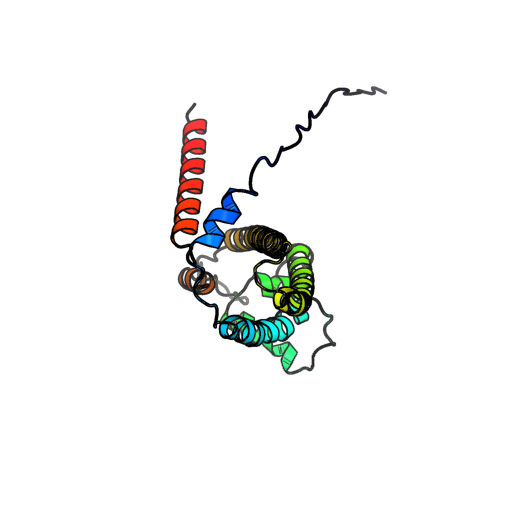A CA 1
ATOM 755 C C . SER A 1 97 ? -15.115 1.822 5.833 1.00 79.06 97 SER A C 1
ATOM 757 O O . SER A 1 97 ? -14.291 1.491 4.985 1.00 79.06 97 SER A O 1
ATOM 759 N N . THR A 1 98 ? -15.850 2.930 5.706 1.00 83.88 98 THR A N 1
ATOM 760 C CA . THR A 1 98 ? -15.715 3.874 4.591 1.00 83.88 98 THR A CA 1
ATOM 761 C C . THR A 1 98 ? -14.413 4.678 4.637 1.00 83.88 98 THR A C 1
ATOM 763 O O . THR A 1 98 ? -13.904 5.044 3.578 1.00 83.88 98 THR A O 1
ATOM 766 N N . GLN A 1 99 ? -13.830 4.904 5.821 1.00 87.00 99 GLN A N 1
ATOM 767 C CA . GLN A 1 99 ? -12.601 5.688 6.006 1.00 87.00 99 GLN A CA 1
ATOM 768 C C . GLN A 1 99 ? -11.372 5.028 5.377 1.00 87.00 99 GLN A C 1
ATOM 770 O O . GLN A 1 99 ? -10.464 5.733 4.953 1.00 87.00 99 GLN A O 1
ATOM 775 N N . PHE A 1 100 ? -11.362 3.700 5.257 1.00 90.56 100 PHE A N 1
ATOM 776 C CA . PHE A 1 100 ? -10.248 2.936 4.683 1.00 90.56 100 PHE A CA 1
ATOM 777 C C . PHE A 1 100 ? -10.519 2.460 3.250 1.00 90.56 100 PHE A C 1
ATOM 779 O O . PHE A 1 100 ? -9.762 1.659 2.707 1.00 90.56 100 PHE A O 1
ATOM 786 N N . THR A 1 101 ? -11.574 2.972 2.602 1.00 91.31 101 THR A N 1
ATOM 787 C CA . THR A 1 101 ? -11.881 2.637 1.199 1.00 91.31 101 THR A CA 1
ATOM 788 C C . THR A 1 101 ? -10.721 3.004 0.279 1.00 91.31 101 THR A C 1
ATOM 790 O O . THR A 1 101 ? -10.368 2.216 -0.588 1.00 91.31 101 THR A O 1
ATOM 793 N N . TRP A 1 102 ? -10.082 4.161 0.500 1.00 90.62 102 TRP A N 1
ATOM 794 C CA . TRP A 1 102 ? -8.920 4.591 -0.285 1.00 90.62 102 TRP A CA 1
ATOM 795 C C . TRP A 1 102 ? -7.770 3.581 -0.206 1.00 90.62 102 TRP A C 1
ATOM 797 O O . TRP A 1 102 ? -7.136 3.298 -1.217 1.00 90.62 102 TRP A O 1
ATOM 807 N N . PHE A 1 103 ? -7.538 3.010 0.978 1.00 92.25 103 PHE A N 1
ATOM 808 C CA . PHE A 1 103 ? -6.458 2.060 1.205 1.00 92.25 103 PHE A CA 1
ATOM 809 C C . PHE A 1 103 ? -6.775 0.714 0.552 1.00 92.25 103 PHE A C 1
ATOM 811 O O . PHE A 1 103 ? -5.928 0.158 -0.131 1.00 92.25 103 PHE A O 1
ATOM 818 N N . ARG A 1 104 ? -8.027 0.240 0.626 1.00 92.75 104 ARG A N 1
ATOM 819 C CA . ARG A 1 104 ? -8.459 -0.940 -0.146 1.00 92.75 104 ARG A CA 1
ATOM 820 C C . ARG A 1 104 ? -8.283 -0.740 -1.651 1.00 92.75 104 ARG A C 1
ATOM 822 O O . ARG A 1 104 ? -7.800 -1.642 -2.324 1.00 92.75 104 ARG A O 1
ATOM 829 N N . THR A 1 105 ? -8.643 0.432 -2.177 1.00 91.00 105 THR A N 1
ATOM 830 C CA . THR A 1 105 ? -8.419 0.762 -3.593 1.00 91.00 105 THR A CA 1
ATOM 831 C C . THR A 1 105 ? -6.932 0.752 -3.934 1.00 91.00 105 THR A C 1
ATOM 833 O O . THR A 1 105 ? -6.559 0.280 -5.003 1.00 91.00 105 THR A O 1
ATOM 836 N N . PHE A 1 106 ? -6.080 1.235 -3.029 1.00 89.94 106 PHE A N 1
ATOM 837 C CA . PHE A 1 106 ? -4.634 1.192 -3.205 1.00 89.94 106 PHE A CA 1
ATOM 838 C C . PHE A 1 106 ? -4.104 -0.244 -3.308 1.00 89.94 106 PHE A C 1
ATOM 840 O O . PHE A 1 106 ? -3.415 -0.531 -4.280 1.00 89.94 106 PHE A O 1
ATOM 847 N N . LEU A 1 107 ? -4.505 -1.150 -2.409 1.00 90.75 107 LEU A N 1
ATOM 848 C CA . LEU A 1 107 ? -4.093 -2.562 -2.458 1.00 90.75 107 LEU A CA 1
ATOM 849 C C . LEU A 1 107 ? -4.513 -3.251 -3.769 1.00 90.75 107 LEU A C 1
ATOM 851 O O . LEU A 1 107 ? -3.773 -4.066 -4.310 1.00 90.75 107 LEU A O 1
ATOM 855 N N . VAL A 1 108 ? -5.684 -2.901 -4.317 1.00 91.25 108 VAL A N 1
ATOM 856 C CA . VAL A 1 108 ? -6.134 -3.410 -5.628 1.00 91.25 108 VAL A CA 1
ATOM 857 C C . VAL A 1 108 ? -5.240 -2.910 -6.763 1.00 91.25 108 VAL A C 1
ATOM 859 O O . VAL A 1 108 ? -4.881 -3.679 -7.650 1.00 91.25 108 VAL A O 1
ATOM 862 N N . ILE A 1 109 ? -4.884 -1.623 -6.748 1.00 88.31 109 ILE A N 1
ATOM 863 C CA . ILE A 1 109 ? -4.005 -1.035 -7.767 1.00 88.31 109 ILE A CA 1
ATOM 864 C C . ILE A 1 109 ? -2.592 -1.622 -7.657 1.00 88.31 109 ILE A C 1
ATOM 866 O O . ILE A 1 109 ? -1.960 -1.871 -8.680 1.00 88.31 109 ILE A O 1
ATOM 870 N N . GLU A 1 110 ? -2.097 -1.838 -6.440 1.00 84.75 110 GLU A N 1
ATOM 871 C CA . GLU A 1 110 ? -0.786 -2.438 -6.182 1.00 84.75 110 GLU A CA 1
ATOM 872 C C . GLU A 1 110 ? -0.704 -3.866 -6.738 1.00 84.75 110 GLU A C 1
ATOM 874 O O . GLU A 1 110 ? 0.206 -4.156 -7.513 1.00 84.75 110 GLU A O 1
ATOM 879 N N . ASP A 1 111 ? -1.706 -4.710 -6.470 1.00 85.12 111 ASP A N 1
ATOM 880 C CA . ASP A 1 111 ? -1.790 -6.071 -7.026 1.00 85.12 111 ASP A CA 1
ATOM 881 C C . ASP A 1 111 ? -1.803 -6.060 -8.570 1.00 85.12 111 ASP A C 1
ATOM 883 O O . ASP A 1 111 ? -1.117 -6.845 -9.237 1.00 85.12 111 ASP A O 1
ATOM 887 N N . GLU A 1 112 ? -2.511 -5.099 -9.175 1.00 85.19 112 GLU A N 1
ATOM 888 C CA . GLU A 1 112 ? -2.536 -4.944 -10.629 1.00 85.19 112 GLU A CA 1
ATOM 889 C C . GLU A 1 112 ? -1.173 -4.495 -11.192 1.00 85.19 112 GLU A C 1
ATOM 891 O O . GLU A 1 112 ? -0.716 -5.024 -12.216 1.00 85.19 112 GLU A O 1
ATOM 896 N N . LEU A 1 113 ? -0.486 -3.567 -10.522 1.00 78.69 113 LEU A N 1
ATOM 897 C CA . LEU A 1 113 ? 0.842 -3.094 -10.921 1.00 78.69 113 LEU A CA 1
ATOM 898 C C . LEU A 1 113 ? 1.917 -4.171 -10.750 1.00 78.69 113 LEU A C 1
ATOM 900 O O . LEU A 1 113 ? 2.771 -4.315 -11.630 1.00 78.69 113 LEU A O 1
ATOM 904 N N . ASP A 1 114 ? 1.843 -4.982 -9.700 1.00 74.44 114 ASP A N 1
ATOM 905 C CA . ASP A 1 114 ? 2.749 -6.110 -9.490 1.00 74.44 114 ASP A CA 1
ATOM 906 C C . ASP A 1 114 ? 2.567 -7.192 -10.555 1.00 74.44 114 ASP A C 1
ATOM 908 O O . ASP A 1 114 ? 3.549 -7.689 -11.122 1.00 74.44 114 ASP A O 1
ATOM 912 N N . SER A 1 115 ? 1.322 -7.469 -10.955 1.00 70.44 115 SER A N 1
ATOM 913 C CA . SER A 1 115 ? 1.045 -8.335 -12.108 1.00 70.44 115 SER A CA 1
ATOM 914 C C . SER A 1 115 ? 1.624 -7.768 -13.419 1.00 70.44 115 SER A C 1
ATOM 916 O O . SER A 1 115 ? 2.029 -8.504 -14.327 1.00 70.44 115 SER A O 1
ATOM 918 N N . SER A 1 116 ? 1.676 -6.437 -13.544 1.00 66.31 116 SER A N 1
ATOM 919 C CA . SER A 1 116 ? 2.255 -5.743 -14.694 1.00 66.31 116 SER A CA 1
ATOM 920 C C . SER A 1 116 ? 3.785 -5.765 -14.671 1.00 66.31 116 SER A C 1
ATOM 922 O O . SER A 1 116 ? 4.407 -5.841 -15.731 1.00 66.31 116 SER A O 1
ATOM 924 N N . ASN A 1 117 ? 4.418 -5.782 -13.497 1.00 64.00 117 ASN A N 1
ATOM 925 C CA . ASN A 1 117 ? 5.874 -5.856 -13.374 1.00 64.00 117 ASN A CA 1
ATOM 926 C C . ASN A 1 117 ? 6.447 -7.167 -13.937 1.00 64.00 117 ASN A C 1
ATOM 928 O O . ASN A 1 117 ? 7.495 -7.141 -14.589 1.00 64.00 117 ASN A O 1
ATOM 932 N N . GLU A 1 118 ? 5.736 -8.293 -13.818 1.00 65.25 118 GLU A N 1
ATOM 933 C CA . GLU A 1 118 ? 6.155 -9.542 -14.476 1.00 65.25 118 GLU A CA 1
ATOM 934 C C . GLU A 1 118 ? 6.078 -9.429 -16.015 1.00 65.25 118 GLU A C 1
ATOM 936 O O . GLU A 1 118 ? 6.949 -9.932 -16.727 1.00 65.25 118 GLU A O 1
ATOM 941 N N . ARG A 1 119 ? 5.118 -8.660 -16.554 1.00 61.34 119 ARG A N 1
ATOM 942 C CA . ARG A 1 119 ? 5.084 -8.301 -17.989 1.00 61.34 119 ARG A CA 1
ATOM 943 C C . ARG A 1 119 ? 6.204 -7.326 -18.368 1.00 61.34 119 ARG A C 1
ATOM 945 O O . ARG A 1 119 ? 6.812 -7.464 -19.431 1.00 61.34 119 ARG A O 1
ATOM 952 N N . GLY A 1 120 ? 6.540 -6.386 -17.487 1.00 59.56 120 GLY A N 1
ATOM 953 C CA . GLY A 1 120 ? 7.674 -5.471 -17.635 1.00 59.56 120 GLY A CA 1
ATOM 954 C C . GLY A 1 120 ? 9.026 -6.191 -17.701 1.00 59.56 120 GLY A C 1
ATOM 955 O O . GLY A 1 120 ? 9.919 -5.756 -18.433 1.00 59.56 120 GLY A O 1
ATOM 956 N N . ARG A 1 121 ? 9.172 -7.341 -17.027 1.00 61.41 121 ARG A N 1
ATOM 957 C CA . ARG A 1 121 ? 10.359 -8.212 -17.143 1.00 61.41 121 ARG A CA 1
ATOM 958 C C . ARG A 1 121 ? 10.527 -8.796 -18.544 1.00 61.41 121 ARG A C 1
ATOM 960 O O . ARG A 1 121 ? 11.646 -8.871 -19.043 1.00 61.41 121 ARG A O 1
ATOM 967 N N . VAL A 1 122 ? 9.428 -9.132 -19.220 1.00 59.44 122 VAL A N 1
ATOM 968 C CA . VAL A 1 122 ? 9.470 -9.554 -20.630 1.00 59.44 122 VAL A CA 1
ATOM 969 C C . VAL A 1 122 ? 9.894 -8.388 -21.529 1.00 59.44 122 VAL A C 1
ATOM 971 O O . VAL A 1 122 ? 10.724 -8.570 -22.415 1.00 59.44 122 VAL A O 1
ATOM 974 N N . ALA A 1 123 ? 9.410 -7.172 -21.261 1.00 54.41 123 ALA A N 1
ATOM 975 C CA . ALA A 1 123 ? 9.787 -5.982 -22.026 1.00 54.41 123 ALA A CA 1
ATOM 976 C C . ALA A 1 123 ? 11.246 -5.538 -21.791 1.00 54.41 123 ALA A C 1
ATOM 978 O O . ALA A 1 123 ? 11.884 -5.002 -22.695 1.00 54.41 123 ALA A O 1
ATOM 979 N N . THR A 1 124 ? 11.803 -5.782 -20.602 1.00 56.62 124 THR A N 1
ATOM 980 C CA . THR A 1 124 ? 13.197 -5.442 -20.255 1.00 56.62 124 THR A CA 1
ATOM 981 C C . THR A 1 124 ? 14.220 -6.489 -20.694 1.00 56.62 124 THR A C 1
ATOM 983 O O . THR A 1 124 ? 15.412 -6.181 -20.719 1.00 56.62 124 THR A O 1
ATOM 986 N N . ASN A 1 125 ? 13.792 -7.661 -21.182 1.00 59.81 125 ASN A N 1
ATOM 987 C CA . ASN A 1 125 ? 14.669 -8.541 -21.968 1.00 59.81 125 ASN A CA 1
ATOM 988 C C . ASN A 1 125 ? 15.163 -7.875 -23.269 1.00 59.81 125 ASN A C 1
ATOM 990 O O . ASN A 1 125 ? 16.133 -8.345 -23.858 1.00 59.81 125 ASN A O 1
ATOM 994 N N . HIS A 1 126 ? 14.562 -6.754 -23.691 1.00 57.44 126 HIS A N 1
ATOM 995 C CA . HIS A 1 126 ? 15.073 -5.908 -24.776 1.00 57.44 126 HIS A CA 1
ATOM 996 C C . HIS A 1 126 ? 16.192 -4.937 -24.349 1.00 57.44 126 HIS A C 1
ATOM 998 O O . HIS A 1 126 ? 16.636 -4.120 -25.154 1.00 57.44 126 HIS A O 1
ATOM 1004 N N . GLY A 1 127 ? 16.687 -5.039 -23.112 1.00 60.84 127 GLY A N 1
ATOM 1005 C CA . GLY A 1 127 ? 17.768 -4.211 -22.586 1.00 60.84 127 GLY A CA 1
ATOM 1006 C C . GLY A 1 127 ? 17.289 -2.893 -21.969 1.00 60.84 127 GLY A C 1
ATOM 1007 O O . GLY A 1 127 ? 16.167 -2.431 -22.177 1.00 60.84 127 GLY A O 1
ATOM 1008 N N . LEU A 1 128 ? 18.176 -2.273 -21.186 1.00 65.62 128 LEU A N 1
ATOM 1009 C CA . LEU A 1 128 ? 17.931 -1.012 -20.464 1.00 65.62 128 LEU A CA 1
ATOM 1010 C C . LEU A 1 128 ? 17.752 0.205 -21.384 1.00 65.62 128 LEU A C 1
ATOM 1012 O O . LEU A 1 128 ? 17.346 1.266 -20.919 1.00 65.62 128 LEU A O 1
ATOM 1016 N N . ASP A 1 129 ? 18.021 0.049 -22.680 1.00 69.00 129 ASP A N 1
ATOM 1017 C CA . ASP A 1 129 ? 17.869 1.098 -23.691 1.00 69.00 129 ASP A CA 1
ATOM 1018 C C . ASP A 1 129 ? 16.419 1.256 -24.186 1.00 69.00 129 ASP A C 1
ATOM 1020 O O . ASP A 1 129 ? 16.140 2.070 -25.069 1.00 69.00 129 ASP A O 1
ATOM 1024 N N . SER A 1 130 ? 15.474 0.497 -23.623 1.00 74.06 130 SER A N 1
ATOM 1025 C CA . SER A 1 130 ? 14.063 0.611 -23.979 1.00 74.06 130 SER A CA 1
ATOM 1026 C C . SER A 1 130 ? 13.505 2.000 -23.613 1.00 74.06 130 SER A C 1
ATOM 1028 O O . SER A 1 130 ? 13.610 2.429 -22.457 1.00 74.06 130 SER A O 1
ATOM 1030 N N . PRO A 1 131 ? 12.844 2.708 -24.554 1.00 79.81 131 PRO A N 1
ATOM 1031 C CA . PRO A 1 131 ? 12.283 4.040 -24.307 1.00 79.81 131 PRO A CA 1
ATOM 1032 C C . PRO A 1 131 ? 11.160 4.036 -23.258 1.00 79.81 131 PRO A C 1
ATOM 1034 O O . PRO A 1 131 ? 10.774 5.095 -22.767 1.00 79.81 131 PRO A O 1
ATOM 1037 N N . TYR A 1 132 ? 10.648 2.857 -22.895 1.00 77.12 132 TYR A N 1
ATOM 1038 C CA . TYR A 1 132 ? 9.591 2.687 -21.902 1.00 77.12 132 TYR A CA 1
ATOM 1039 C C . TYR A 1 132 ? 10.104 2.696 -20.456 1.00 77.12 132 TYR A C 1
ATOM 1041 O O . TYR A 1 132 ? 9.325 2.962 -19.544 1.00 77.12 132 TYR A O 1
ATOM 1049 N N . VAL A 1 133 ? 11.402 2.461 -20.223 1.00 76.88 133 VAL A N 1
ATOM 1050 C CA . VAL A 1 133 ? 11.974 2.380 -18.865 1.00 76.88 133 VAL A CA 1
ATOM 1051 C C . VAL A 1 133 ? 11.777 3.682 -18.070 1.00 76.88 133 VAL A C 1
ATOM 1053 O O . VAL A 1 133 ? 11.249 3.605 -16.960 1.00 76.88 133 VAL A O 1
ATOM 1056 N N . PRO A 1 134 ? 12.086 4.887 -18.598 1.00 78.88 134 PRO A N 1
ATOM 1057 C CA . PRO A 1 134 ? 11.854 6.132 -17.859 1.00 78.88 134 PRO A CA 1
ATOM 1058 C C . PRO A 1 134 ? 10.375 6.388 -17.546 1.00 78.88 134 PRO A C 1
ATOM 1060 O O . PRO A 1 134 ? 10.053 6.952 -16.500 1.00 78.88 134 PRO A O 1
ATOM 1063 N N . VAL A 1 135 ? 9.471 5.963 -18.435 1.00 82.44 135 VAL A N 1
ATOM 1064 C CA . VAL A 1 135 ? 8.021 6.106 -18.241 1.00 82.44 135 VAL A CA 1
ATOM 1065 C C . VAL A 1 135 ? 7.556 5.209 -17.098 1.00 82.44 135 VAL A C 1
ATOM 1067 O O . VAL A 1 135 ? 6.896 5.696 -16.185 1.00 82.44 135 VAL A O 1
ATOM 1070 N N . LEU A 1 136 ? 7.963 3.937 -17.093 1.00 78.31 136 LEU A N 1
ATOM 1071 C CA . LEU A 1 136 ? 7.635 2.990 -16.024 1.00 78.31 136 LEU A CA 1
ATOM 1072 C C . LEU A 1 136 ? 8.180 3.449 -14.666 1.00 78.31 136 LEU A C 1
ATOM 1074 O O . LEU A 1 136 ? 7.440 3.433 -13.687 1.00 78.31 136 LEU A O 1
ATOM 1078 N N . LEU A 1 137 ? 9.424 3.943 -14.606 1.00 77.00 137 LEU A N 1
ATOM 1079 C CA . LEU A 1 137 ? 9.980 4.505 -13.368 1.00 77.00 137 LEU A CA 1
ATOM 1080 C C . LEU A 1 137 ? 9.197 5.729 -12.879 1.00 77.00 137 LEU A C 1
ATOM 1082 O O . LEU A 1 137 ? 9.018 5.899 -11.676 1.00 77.00 137 LEU A O 1
ATOM 1086 N N . THR A 1 138 ? 8.737 6.582 -13.795 1.00 80.88 138 THR A N 1
ATOM 1087 C CA . THR A 1 138 ? 7.964 7.780 -13.438 1.00 80.88 138 THR A CA 1
ATOM 1088 C C . THR A 1 138 ? 6.585 7.403 -12.906 1.00 80.88 138 THR A C 1
ATOM 1090 O O . THR A 1 138 ? 6.168 7.941 -11.885 1.00 80.88 138 THR A O 1
ATOM 1093 N N . VAL A 1 139 ? 5.897 6.457 -13.554 1.00 82.50 139 VAL A N 1
ATOM 1094 C CA . VAL A 1 139 ? 4.600 5.939 -13.090 1.00 82.50 139 VAL A CA 1
ATOM 1095 C C . VAL A 1 139 ? 4.748 5.274 -11.724 1.00 82.50 139 VAL A C 1
ATOM 1097 O O . VAL A 1 139 ? 3.972 5.574 -10.823 1.00 82.50 139 VAL A O 1
ATOM 1100 N N . TYR A 1 140 ? 5.780 4.450 -11.538 1.00 80.62 140 TYR A N 1
ATOM 1101 C CA . TYR A 1 140 ? 6.074 3.823 -10.252 1.00 80.62 140 TYR A CA 1
ATOM 1102 C C . TYR A 1 140 ? 6.382 4.860 -9.159 1.00 80.62 140 TYR A C 1
ATOM 1104 O O . TYR A 1 140 ? 5.816 4.804 -8.073 1.00 80.62 140 TYR A O 1
ATOM 1112 N N . GLY A 1 141 ? 7.219 5.861 -9.447 1.00 80.94 141 GLY A N 1
ATOM 1113 C CA . GLY A 1 141 ? 7.528 6.930 -8.493 1.00 80.94 141 GLY A CA 1
ATOM 1114 C C . GLY A 1 141 ? 6.307 7.782 -8.131 1.00 80.94 141 GLY A C 1
ATOM 1115 O O . GLY A 1 141 ? 6.099 8.105 -6.960 1.00 80.94 141 GLY A O 1
ATOM 1116 N N . ALA A 1 142 ? 5.466 8.113 -9.113 1.00 85.00 142 ALA A N 1
ATOM 1117 C CA . ALA A 1 142 ? 4.194 8.791 -8.880 1.00 85.00 142 ALA A CA 1
ATOM 1118 C C . ALA A 1 142 ? 3.273 7.938 -7.999 1.00 85.00 142 ALA A C 1
ATOM 1120 O O . ALA A 1 142 ? 2.728 8.437 -7.022 1.00 85.00 142 ALA A O 1
ATOM 1121 N N . HIS A 1 143 ? 3.172 6.641 -8.285 1.00 81.31 143 HIS A N 1
ATOM 1122 C CA . HIS A 1 143 ? 2.390 5.708 -7.488 1.00 81.31 143 HIS A CA 1
ATOM 1123 C C . HIS A 1 143 ? 2.861 5.690 -6.025 1.00 81.31 143 HIS A C 1
ATOM 1125 O O . HIS A 1 143 ? 2.093 6.080 -5.149 1.00 81.31 143 HIS A O 1
ATOM 1131 N N . VAL A 1 144 ? 4.140 5.396 -5.765 1.00 85.19 144 VAL A N 1
ATOM 1132 C CA . VAL A 1 144 ? 4.713 5.365 -4.403 1.00 85.19 144 VAL A CA 1
ATOM 1133 C C . VAL A 1 144 ? 4.509 6.690 -3.654 1.00 85.19 144 VAL A C 1
ATOM 1135 O O . VAL A 1 144 ? 4.170 6.704 -2.473 1.00 85.19 144 VAL A O 1
ATOM 1138 N N . THR A 1 145 ? 4.691 7.834 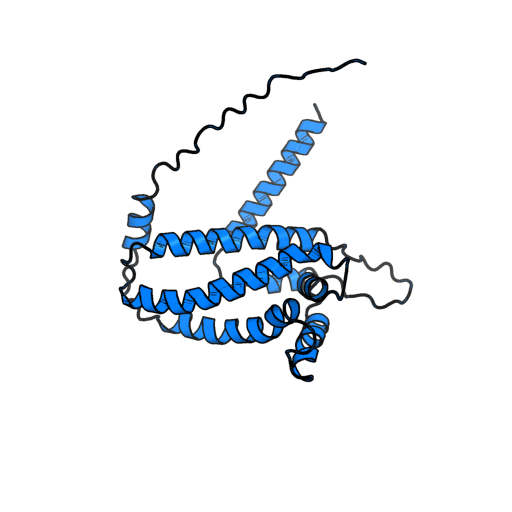-4.319 1.00 83.19 145 THR A N 1
ATOM 1139 C CA . THR A 1 145 ? 4.504 9.146 -3.668 1.00 83.19 145 THR A CA 1
ATOM 1140 C C . THR A 1 145 ? 3.040 9.431 -3.338 1.00 83.19 145 THR A C 1
ATOM 1142 O O . THR A 1 145 ? 2.748 9.929 -2.249 1.00 83.19 145 THR A O 1
ATOM 1145 N N . THR A 1 146 ? 2.109 9.079 -4.231 1.00 83.19 146 THR A N 1
ATOM 1146 C CA . THR A 1 146 ? 0.667 9.260 -3.992 1.00 83.19 146 THR A CA 1
ATOM 1147 C C . THR A 1 146 ? 0.125 8.387 -2.868 1.00 83.19 146 THR A C 1
ATOM 1149 O O . THR A 1 146 ? -0.899 8.727 -2.282 1.00 83.19 146 THR A O 1
ATOM 1152 N N . THR A 1 147 ? 0.813 7.299 -2.534 1.00 83.62 147 THR A N 1
ATOM 1153 C CA . THR A 1 147 ? 0.335 6.299 -1.572 1.00 83.62 147 THR A CA 1
ATOM 1154 C C . THR A 1 147 ? 0.991 6.498 -0.214 1.00 83.62 147 THR A C 1
ATOM 1156 O O . THR A 1 147 ? 0.334 6.372 0.816 1.00 83.62 147 THR A O 1
ATOM 1159 N N . MET A 1 148 ? 2.229 6.994 -0.200 1.00 87.88 148 MET A N 1
ATOM 1160 C CA . MET A 1 148 ? 2.911 7.421 1.019 1.00 87.88 148 MET A CA 1
ATOM 1161 C C . MET A 1 148 ? 2.219 8.611 1.704 1.00 87.88 148 MET A C 1
ATOM 1163 O O . MET A 1 148 ? 2.149 8.663 2.929 1.00 87.88 148 MET A O 1
ATOM 1167 N N . ALA A 1 149 ? 1.678 9.569 0.942 1.00 85.44 149 ALA A N 1
ATOM 1168 C CA . ALA A 1 149 ? 1.018 10.748 1.509 1.00 85.44 149 ALA A CA 1
ATOM 1169 C C . ALA A 1 149 ? -0.172 10.415 2.447 1.00 85.44 149 ALA A C 1
ATOM 1171 O O . ALA A 1 149 ? -0.155 10.868 3.596 1.00 85.44 149 ALA A O 1
ATOM 1172 N N . PRO A 1 150 ? -1.185 9.622 2.037 1.00 82.75 150 PRO A N 1
ATOM 1173 C CA . PRO A 1 150 ? -2.293 9.247 2.918 1.00 82.75 150 PRO A CA 1
ATOM 1174 C C . PRO A 1 150 ? -1.878 8.279 4.036 1.00 82.75 150 PRO A C 1
ATOM 1176 O O . PRO A 1 150 ? -2.446 8.342 5.128 1.00 82.75 150 PRO A O 1
ATOM 1179 N N . VAL A 1 151 ? -0.864 7.433 3.816 1.00 85.81 151 VAL A N 1
ATOM 1180 C CA . VAL A 1 151 ? -0.278 6.574 4.862 1.00 85.81 151 VAL A CA 1
ATOM 1181 C C . VAL A 1 151 ? 0.307 7.427 5.986 1.00 85.81 151 VAL A C 1
ATOM 1183 O O . VAL A 1 151 ? -0.081 7.275 7.144 1.00 85.81 151 VAL A O 1
ATOM 1186 N N . LEU A 1 152 ? 1.163 8.394 5.646 1.00 85.44 152 LEU A N 1
ATOM 1187 C CA . LEU A 1 152 ? 1.737 9.326 6.615 1.00 85.44 152 LEU A CA 1
ATOM 1188 C C . LEU A 1 152 ? 0.654 10.153 7.308 1.00 85.44 152 LEU A C 1
ATOM 1190 O O . LEU A 1 152 ? 0.694 10.308 8.526 1.00 85.44 152 LEU A O 1
ATOM 1194 N N . ALA A 1 153 ? -0.340 10.640 6.562 1.00 83.88 153 ALA A N 1
ATOM 1195 C CA . ALA A 1 153 ? -1.461 11.370 7.143 1.00 83.88 153 ALA A CA 1
ATOM 1196 C C . ALA A 1 153 ? -2.229 10.520 8.168 1.00 83.88 153 ALA A C 1
ATOM 1198 O O . ALA A 1 153 ? -2.554 11.012 9.245 1.00 83.88 153 ALA A O 1
ATOM 1199 N N . THR A 1 154 ? -2.469 9.238 7.876 1.00 83.12 154 THR A N 1
ATOM 1200 C CA . THR A 1 154 ? -3.179 8.320 8.781 1.00 83.12 154 THR A CA 1
ATOM 1201 C C . THR A 1 154 ? -2.368 8.032 10.038 1.00 83.12 154 THR A C 1
ATOM 1203 O O . THR A 1 154 ? -2.897 8.093 11.145 1.00 83.12 154 THR A O 1
ATOM 1206 N N . ILE A 1 155 ? -1.069 7.779 9.887 1.00 82.50 155 ILE A N 1
ATOM 1207 C CA . ILE A 1 155 ? -0.152 7.566 11.011 1.00 82.50 155 ILE A CA 1
ATOM 1208 C C . ILE A 1 155 ? -0.109 8.801 11.919 1.00 82.50 155 ILE A C 1
ATOM 1210 O O . ILE A 1 155 ? -0.181 8.670 13.139 1.00 82.50 155 ILE A O 1
ATOM 1214 N N . LEU A 1 156 ? -0.022 10.001 11.339 1.00 81.31 156 LEU A N 1
ATOM 1215 C CA . LEU A 1 156 ? 0.016 11.257 12.092 1.00 81.31 156 LEU A CA 1
ATOM 1216 C C . LEU A 1 156 ? -1.329 11.597 12.748 1.00 81.31 156 LEU A C 1
ATOM 1218 O O . LEU A 1 156 ? -1.343 12.204 13.816 1.00 81.31 156 LEU A O 1
ATOM 1222 N N . ALA A 1 157 ? -2.443 11.212 12.123 1.00 78.81 157 ALA A N 1
ATOM 1223 C CA . ALA A 1 157 ? -3.787 11.419 12.655 1.00 78.81 157 ALA A CA 1
ATOM 1224 C C . ALA A 1 157 ? -4.194 10.372 13.702 1.00 78.81 157 ALA A C 1
ATOM 1226 O O . ALA A 1 157 ? -5.135 10.614 14.456 1.00 78.81 157 ALA A O 1
ATOM 1227 N N . THR A 1 158 ? -3.518 9.218 13.753 1.00 77.00 158 THR A N 1
ATOM 1228 C CA . THR A 1 158 ? -3.809 8.164 14.731 1.00 77.00 158 THR A CA 1
ATOM 1229 C C . THR A 1 158 ? -3.480 8.690 16.130 1.00 77.00 158 THR A C 1
ATOM 1231 O O . THR A 1 158 ? -2.311 8.987 16.403 1.00 77.00 158 THR A O 1
ATOM 1234 N N . PRO A 1 159 ? -4.476 8.826 17.028 1.00 71.19 159 PRO A N 1
ATOM 1235 C CA . PRO A 1 159 ? -4.234 9.318 18.372 1.00 71.19 159 PRO A CA 1
ATOM 1236 C C . PRO A 1 159 ? -3.197 8.439 19.063 1.00 71.19 159 PRO A C 1
ATOM 1238 O O . PRO A 1 159 ? -3.353 7.221 19.167 1.00 71.19 159 PRO A O 1
ATOM 1241 N N . ARG A 1 160 ? -2.121 9.055 19.555 1.00 69.19 160 ARG A N 1
ATOM 1242 C CA . ARG A 1 160 ? -1.249 8.382 20.511 1.00 69.19 160 ARG A CA 1
ATOM 1243 C C . ARG A 1 160 ? -2.047 8.326 21.800 1.00 69.19 160 ARG A C 1
ATOM 1245 O O . ARG A 1 160 ? -2.194 9.359 22.447 1.00 69.19 160 ARG A O 1
ATOM 1252 N N . ASN A 1 161 ? -2.569 7.156 22.159 1.00 58.59 161 ASN A N 1
ATOM 1253 C CA . ASN A 1 161 ? -3.011 6.923 23.528 1.00 58.59 161 ASN A CA 1
ATOM 1254 C C . ASN A 1 161 ? -1.770 7.101 24.410 1.00 58.59 161 ASN A C 1
ATOM 1256 O O . ASN A 1 161 ? -0.937 6.201 24.546 1.00 58.59 161 ASN A O 1
ATOM 1260 N N . VAL A 1 162 ? -1.585 8.328 24.898 1.00 53.34 162 VAL A N 1
ATOM 1261 C CA . VAL A 1 162 ? -0.717 8.636 26.022 1.00 53.34 162 VAL A CA 1
ATOM 1262 C C . VAL A 1 162 ? -1.434 7.983 27.180 1.00 53.34 162 VAL A C 1
ATOM 1264 O O . VAL A 1 162 ? -2.506 8.446 27.542 1.00 53.34 162 VAL A O 1
ATOM 1267 N N . LEU A 1 163 ? -0.890 6.853 27.632 1.00 50.88 163 LEU A N 1
ATOM 1268 C CA . LEU A 1 163 ? -1.307 6.086 28.801 1.00 50.88 163 LEU A CA 1
ATOM 1269 C C . LEU A 1 163 ? -1.908 6.997 29.878 1.00 50.88 163 LEU A C 1
ATOM 1271 O O . LEU A 1 163 ? -1.173 7.519 30.715 1.00 50.88 163 LEU A O 1
ATOM 1275 N N . ASP A 1 164 ? -3.226 7.166 29.869 1.00 47.22 164 ASP A N 1
ATOM 1276 C CA . ASP A 1 164 ? -3.942 7.510 31.079 1.00 47.22 164 ASP A CA 1
ATOM 1277 C C . ASP A 1 164 ? -4.431 6.172 31.608 1.00 47.22 164 ASP A C 1
ATOM 1279 O O . ASP A 1 164 ? -5.279 5.498 31.025 1.00 47.22 164 ASP A O 1
ATOM 1283 N N . ILE A 1 165 ? -3.716 5.696 32.621 1.00 56.81 165 ILE A N 1
ATOM 1284 C CA . ILE A 1 165 ? -3.830 4.357 33.181 1.00 56.81 165 ILE A CA 1
ATOM 1285 C C . ILE A 1 165 ? -5.148 4.299 33.948 1.00 56.81 165 ILE A C 1
ATOM 1287 O O . ILE A 1 165 ? -5.142 4.341 35.172 1.00 56.81 165 ILE A O 1
ATOM 1291 N N . THR A 1 166 ? -6.300 4.234 33.285 1.00 51.78 166 THR A N 1
ATOM 1292 C CA . THR A 1 166 ? -7.539 3.790 33.929 1.00 51.78 166 THR A CA 1
ATOM 1293 C C . THR A 1 166 ? -8.530 3.238 32.899 1.00 51.78 166 THR A C 1
ATOM 1295 O O . THR A 1 166 ? -8.982 3.939 32.007 1.00 51.78 166 THR A O 1
ATOM 1298 N N . GLU A 1 167 ? -8.904 1.974 33.114 1.00 48.12 167 GLU A N 1
ATOM 1299 C CA . GLU A 1 167 ? -10.099 1.290 32.589 1.00 48.12 167 GLU A CA 1
ATOM 1300 C C . GLU A 1 167 ? -10.076 0.616 31.198 1.00 48.12 167 GLU A C 1
ATOM 1302 O O . GLU A 1 167 ? -10.610 1.078 30.198 1.00 48.12 167 GLU A O 1
ATOM 1307 N N . LYS A 1 168 ? -9.558 -0.625 31.214 1.00 52.22 168 LYS A N 1
ATOM 1308 C CA . LYS A 1 168 ? -10.202 -1.857 30.703 1.00 52.22 168 LYS A CA 1
ATOM 1309 C C . LYS A 1 168 ? -11.280 -1.672 29.613 1.00 52.22 168 LYS A C 1
ATOM 1311 O O . LYS A 1 168 ? -12.460 -1.833 29.890 1.00 52.22 168 LYS A O 1
ATOM 1316 N N . THR A 1 169 ? -10.859 -1.580 28.353 1.00 47.59 169 THR A N 1
ATOM 1317 C CA . THR A 1 169 ? -11.489 -2.323 27.238 1.00 47.59 169 THR A CA 1
ATOM 1318 C C . THR A 1 169 ? -10.542 -2.343 26.037 1.00 47.59 169 THR A C 1
ATOM 1320 O O . THR A 1 169 ? -10.282 -1.307 25.447 1.00 47.59 169 THR A O 1
ATOM 1323 N N . SER A 1 170 ? -9.991 -3.529 25.742 1.00 49.38 170 SER A N 1
ATOM 1324 C CA . SER A 1 170 ? -9.109 -3.891 24.610 1.00 49.38 170 SER A CA 1
ATOM 1325 C C . SER A 1 170 ? -8.438 -2.731 23.855 1.00 49.38 170 SER A C 1
ATOM 1327 O O . SER A 1 170 ? -8.866 -2.347 22.767 1.00 49.38 170 SER A O 1
ATOM 1329 N N . GLU A 1 171 ? -7.353 -2.217 24.429 1.00 47.50 171 GLU A N 1
ATOM 1330 C CA . GLU A 1 171 ? -6.499 -1.205 23.814 1.00 47.50 171 GLU A CA 1
ATOM 1331 C C . GLU A 1 171 ? -5.527 -1.851 22.825 1.00 47.50 171 GLU A C 1
ATOM 1333 O O . GLU A 1 171 ? -4.705 -2.697 23.188 1.00 47.50 171 GLU A O 1
ATOM 1338 N N . PHE A 1 172 ? -5.594 -1.423 21.567 1.00 45.81 172 PHE A N 1
ATOM 1339 C CA . PHE A 1 172 ? -4.468 -1.582 20.659 1.00 45.81 172 PHE A CA 1
ATOM 1340 C C . PHE A 1 172 ? -3.330 -0.694 21.155 1.00 45.81 172 PHE A C 1
ATOM 1342 O O . PHE A 1 172 ? -3.520 0.493 21.421 1.00 45.81 172 PHE A O 1
ATOM 1349 N N . SER A 1 173 ? -2.154 -1.296 21.320 1.00 47.84 173 SER A N 1
ATOM 1350 C CA . SER A 1 173 ? -0.948 -0.585 21.721 1.00 47.84 173 SER A CA 1
ATOM 1351 C C . SER A 1 173 ? -0.655 0.523 20.714 1.00 47.84 173 SER A C 1
ATOM 1353 O O . SER A 1 173 ? -0.534 0.270 19.517 1.00 47.84 173 SER A O 1
ATOM 1355 N N . SER A 1 174 ? -0.561 1.754 21.209 1.00 48.25 174 SER A N 1
ATOM 1356 C CA . SER A 1 174 ? -0.081 2.891 20.436 1.00 48.25 174 SER A CA 1
ATOM 1357 C C . SER A 1 174 ? 1.300 2.567 19.854 1.00 48.25 174 SER A C 1
ATOM 1359 O O . SER A 1 174 ? 2.161 2.019 20.545 1.00 48.25 174 SER A O 1
ATOM 1361 N N . LEU A 1 175 ? 1.504 2.874 18.568 1.00 51.25 175 LEU A N 1
ATOM 1362 C CA . LEU A 1 175 ? 2.784 2.682 17.883 1.00 51.25 175 LEU A CA 1
ATOM 1363 C C . LEU A 1 175 ? 3.891 3.404 18.662 1.00 51.25 175 LEU A C 1
ATOM 1365 O O . LEU A 1 175 ? 3.905 4.635 18.755 1.00 51.25 175 LEU A O 1
ATOM 1369 N N . ASN A 1 176 ? 4.823 2.638 19.231 1.00 52.75 176 ASN A N 1
ATOM 1370 C CA . ASN A 1 176 ? 5.983 3.205 19.907 1.00 52.75 176 ASN A CA 1
ATOM 1371 C C . ASN A 1 176 ? 6.903 3.841 18.847 1.00 52.75 176 ASN A C 1
ATOM 1373 O O . ASN A 1 176 ? 7.052 3.312 17.745 1.00 52.75 176 ASN A O 1
ATOM 1377 N N . MET A 1 177 ? 7.553 4.964 19.161 1.00 47.62 177 MET A N 1
ATOM 1378 C CA . MET A 1 177 ? 8.384 5.728 18.214 1.00 47.62 177 MET A CA 1
ATOM 1379 C C . MET A 1 177 ? 9.498 4.879 17.568 1.00 47.62 177 MET A C 1
ATOM 1381 O O . MET A 1 177 ? 9.914 5.140 16.442 1.00 47.62 177 MET A O 1
ATOM 1385 N N . TYR A 1 178 ? 9.924 3.812 18.247 1.00 48.53 178 TYR A N 1
ATOM 1386 C CA . TYR A 1 178 ? 10.877 2.829 17.735 1.00 48.53 178 TYR A CA 1
ATOM 1387 C C . TYR A 1 178 ? 10.309 1.937 16.617 1.00 48.53 178 TYR A C 1
ATOM 1389 O O . TYR A 1 178 ? 11.034 1.661 15.664 1.00 48.53 178 TYR A O 1
ATOM 1397 N N . GLN A 1 179 ? 9.027 1.554 16.671 1.00 53.41 179 GLN A N 1
ATOM 1398 C CA . GLN A 1 179 ? 8.361 0.789 15.600 1.00 53.41 179 GLN A CA 1
ATOM 1399 C C . GLN A 1 179 ? 8.180 1.644 14.339 1.00 53.41 179 GLN A C 1
ATOM 1401 O O . GLN A 1 179 ? 8.356 1.167 13.222 1.00 53.41 179 GLN A O 1
ATOM 1406 N N . LEU A 1 180 ? 7.933 2.946 14.516 1.00 53.22 180 LEU A N 1
ATOM 1407 C CA . LEU A 1 180 ? 7.896 3.890 13.400 1.00 53.22 180 LEU A CA 1
ATOM 1408 C C . LEU A 1 180 ? 9.248 3.975 12.668 1.00 53.22 180 LEU A C 1
ATOM 1410 O O . LEU A 1 180 ? 9.285 4.113 11.449 1.00 53.22 180 LEU A O 1
ATOM 1414 N N . SER A 1 181 ? 10.364 3.875 13.402 1.00 51.81 181 SER A N 1
ATOM 1415 C CA . SER A 1 181 ? 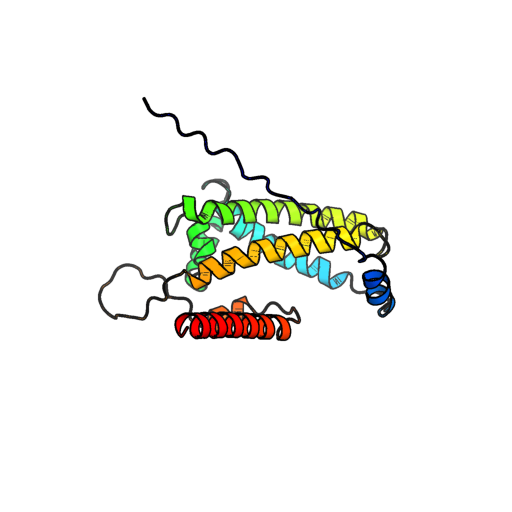11.704 3.871 12.798 1.00 51.81 181 SER A CA 1
ATOM 1416 C C . SER A 1 181 ? 12.057 2.554 12.094 1.00 51.81 181 SER A C 1
ATOM 1418 O O . SER A 1 181 ? 12.829 2.569 11.133 1.00 51.81 181 SER A O 1
ATOM 1420 N N . SER A 1 182 ? 11.486 1.423 12.530 1.00 50.50 182 SER A N 1
ATOM 1421 C CA . SER A 1 182 ? 11.750 0.121 11.910 1.00 50.50 182 SER A CA 1
ATOM 1422 C C . SER A 1 182 ? 10.987 -0.063 10.600 1.00 50.50 182 SER A C 1
ATOM 1424 O O . SER A 1 182 ? 11.567 -0.571 9.649 1.00 50.50 182 SER A O 1
ATOM 1426 N N . GLU A 1 183 ? 9.742 0.414 10.503 1.00 49.59 183 GLU A N 1
ATOM 1427 C CA . GLU A 1 183 ? 8.946 0.327 9.262 1.00 49.59 183 GLU A CA 1
ATOM 1428 C C . GLU A 1 183 ? 9.446 1.288 8.165 1.00 49.59 183 GLU A C 1
ATOM 1430 O O . GLU A 1 183 ? 9.316 1.016 6.975 1.00 49.59 183 GLU A O 1
ATOM 1435 N N . LEU A 1 184 ? 10.108 2.391 8.542 1.00 48.84 184 LEU A N 1
ATOM 1436 C CA . LEU A 1 184 ? 10.792 3.286 7.596 1.00 48.84 184 LEU A CA 1
ATOM 1437 C C . LEU A 1 184 ? 12.197 2.812 7.190 1.00 48.84 184 LEU A C 1
ATOM 1439 O O . LEU A 1 184 ? 12.845 3.466 6.371 1.00 48.84 184 LEU A O 1
ATOM 1443 N N . SER A 1 185 ? 12.668 1.673 7.707 1.00 39.41 185 SER A N 1
ATOM 1444 C CA . SER A 1 185 ? 13.954 1.078 7.324 1.00 39.41 185 SER A CA 1
ATOM 1445 C C . SER A 1 185 ? 13.841 0.258 6.034 1.00 39.41 185 SER A C 1
ATOM 1447 O O . SER A 1 185 ? 14.305 -0.876 5.949 1.00 39.41 185 SER A O 1
ATOM 1449 N N . ILE A 1 186 ? 13.256 0.841 4.987 1.00 40.97 186 ILE A N 1
ATOM 1450 C CA . ILE A 1 186 ? 13.543 0.382 3.628 1.00 40.97 186 ILE A CA 1
ATOM 1451 C C . ILE A 1 186 ? 14.975 0.854 3.329 1.00 40.97 186 ILE A C 1
ATOM 1453 O O . ILE A 1 186 ? 15.253 2.043 3.511 1.00 40.97 186 ILE A O 1
ATOM 1457 N N . PRO A 1 187 ? 15.897 -0.010 2.860 1.00 37.00 187 PRO A N 1
ATOM 1458 C CA . PRO A 1 187 ? 17.219 0.398 2.398 1.00 37.00 187 PRO A CA 1
ATOM 1459 C C . PRO A 1 187 ? 17.083 1.087 1.036 1.00 37.00 187 PRO A C 1
ATOM 1461 O O . PRO A 1 187 ? 17.594 0.642 0.015 1.00 37.00 187 PRO A O 1
ATOM 1464 N N . ILE A 1 188 ? 16.343 2.183 1.009 1.00 42.97 188 ILE A N 1
ATOM 1465 C CA . ILE A 1 188 ? 16.561 3.237 0.045 1.00 42.97 188 ILE A CA 1
ATOM 1466 C C . ILE A 1 188 ? 17.641 4.098 0.705 1.00 42.97 188 ILE A C 1
ATOM 1468 O O . ILE A 1 188 ? 17.748 4.199 1.926 1.00 42.97 188 ILE A O 1
ATOM 1472 N N . THR A 1 189 ? 18.432 4.791 -0.079 1.00 43.12 189 THR A N 1
ATOM 1473 C CA . THR A 1 189 ? 19.183 5.953 0.377 1.00 43.12 189 THR A CA 1
ATOM 1474 C C . THR A 1 189 ? 18.273 7.207 0.388 1.00 43.12 189 THR A C 1
ATOM 1476 O O . THR A 1 189 ? 18.302 7.931 -0.606 1.00 43.12 189 THR A O 1
ATOM 1479 N N . PRO A 1 190 ? 17.470 7.523 1.445 1.00 49.31 190 PRO A N 1
ATOM 1480 C CA . PRO A 1 190 ? 16.855 8.842 1.565 1.00 49.31 190 PRO A CA 1
ATOM 1481 C C . PRO A 1 190 ? 16.972 9.421 2.985 1.00 49.31 190 PRO A C 1
ATOM 1483 O O . PRO A 1 190 ? 16.099 10.185 3.394 1.00 49.31 190 PRO A O 1
ATOM 1486 N N . ILE A 1 191 ? 18.033 9.117 3.744 1.00 48.34 191 ILE A N 1
ATOM 1487 C CA . ILE A 1 191 ? 18.314 9.839 5.006 1.00 48.34 191 ILE A CA 1
ATOM 1488 C C . ILE A 1 191 ? 18.322 11.368 4.757 1.00 48.34 191 ILE A C 1
ATOM 1490 O O . ILE A 1 191 ? 17.860 12.152 5.587 1.00 48.34 191 ILE A O 1
ATOM 1494 N N . ASP A 1 192 ? 18.730 11.791 3.557 1.00 54.75 192 ASP A N 1
ATOM 1495 C CA . ASP A 1 192 ? 18.652 13.184 3.099 1.00 54.75 192 ASP A CA 1
ATOM 1496 C C . ASP A 1 192 ? 17.208 13.644 2.784 1.00 54.75 192 ASP A C 1
ATOM 1498 O O . ASP A 1 192 ? 16.819 14.767 3.095 1.00 54.75 192 ASP A O 1
ATOM 1502 N N . GLY A 1 193 ? 16.361 12.769 2.234 1.00 52.81 193 GLY A N 1
ATOM 1503 C CA . GLY A 1 193 ? 14.970 13.091 1.893 1.00 52.81 193 GLY A CA 1
ATOM 1504 C C . GLY A 1 193 ? 14.109 13.407 3.119 1.00 52.81 193 GLY A C 1
ATOM 1505 O O . GLY A 1 193 ? 13.402 14.414 3.131 1.00 52.81 193 GLY A O 1
ATOM 1506 N N . VAL A 1 194 ? 14.225 12.597 4.176 1.00 52.84 194 VAL A N 1
ATOM 1507 C CA . VAL A 1 194 ? 13.502 12.829 5.440 1.00 52.84 194 VAL A CA 1
ATOM 1508 C C . VAL A 1 194 ? 13.991 14.112 6.115 1.00 52.84 194 VAL A C 1
ATOM 1510 O O . VAL A 1 194 ? 13.178 14.928 6.543 1.00 52.84 194 VAL A O 1
ATOM 1513 N N . SER A 1 195 ? 15.306 14.349 6.127 1.00 62.19 195 SER A N 1
ATOM 1514 C CA . SER A 1 195 ? 15.900 15.563 6.707 1.00 62.19 195 SER A CA 1
ATOM 1515 C C . SER A 1 195 ? 15.426 16.838 5.998 1.00 62.19 195 SER A C 1
ATOM 1517 O O . SER A 1 195 ? 15.109 17.838 6.644 1.00 62.19 195 SER A O 1
ATOM 1519 N N . ARG A 1 196 ? 15.308 16.798 4.666 1.00 63.94 196 ARG A N 1
ATOM 1520 C CA . ARG A 1 196 ? 14.768 17.909 3.867 1.00 63.94 196 ARG A CA 1
ATOM 1521 C C . ARG A 1 196 ? 13.280 18.134 4.110 1.00 63.94 196 ARG A C 1
ATOM 1523 O O . ARG A 1 196 ? 12.856 19.286 4.149 1.00 63.94 196 ARG A O 1
ATOM 1530 N N . LEU A 1 197 ? 12.499 17.067 4.289 1.00 58.56 197 LEU A N 1
ATOM 1531 C CA . LEU A 1 197 ? 11.072 17.175 4.591 1.00 58.56 197 LEU A CA 1
ATOM 1532 C C . LEU A 1 197 ? 10.847 17.819 5.967 1.00 58.56 197 LEU A C 1
ATOM 1534 O O . LEU A 1 197 ? 10.047 18.744 6.080 1.00 58.56 197 LEU A O 1
ATOM 1538 N N . VAL A 1 198 ? 11.609 17.402 6.984 1.00 74.75 198 VAL A N 1
ATOM 1539 C CA . VAL A 1 198 ? 11.571 18.008 8.327 1.00 74.75 198 VAL A CA 1
ATOM 1540 C C . VAL A 1 198 ? 11.936 19.493 8.259 1.00 74.75 198 VAL A C 1
ATOM 1542 O O . VAL A 1 198 ? 11.178 20.329 8.743 1.00 74.75 198 VAL A O 1
ATOM 1545 N N . GLN A 1 199 ? 13.009 19.854 7.545 1.00 78.56 199 GLN A N 1
ATOM 1546 C CA . GLN A 1 199 ? 13.366 21.264 7.342 1.00 78.56 199 GLN A CA 1
ATOM 1547 C C . GLN A 1 199 ? 12.281 22.073 6.616 1.00 78.56 199 GLN A C 1
ATOM 1549 O O . GLN A 1 199 ? 12.119 23.263 6.888 1.00 78.56 199 GLN A O 1
ATOM 1554 N N . GLN A 1 200 ? 11.561 21.473 5.665 1.00 75.38 200 GLN A N 1
ATOM 1555 C CA . GLN A 1 200 ? 10.460 22.144 4.969 1.00 75.38 200 GLN A CA 1
ATOM 1556 C C . GLN A 1 200 ? 9.290 22.413 5.921 1.00 75.38 200 GLN A C 1
ATOM 1558 O O . GLN A 1 200 ? 8.772 23.529 5.936 1.00 75.38 200 GLN A O 1
ATOM 1563 N N . VAL A 1 201 ? 8.921 21.430 6.748 1.00 81.38 201 VAL A N 1
ATOM 1564 C CA . VAL A 1 201 ? 7.859 21.571 7.757 1.00 81.38 201 VAL A CA 1
ATOM 1565 C C . VAL A 1 201 ? 8.220 22.646 8.784 1.00 81.38 201 VAL A C 1
ATOM 1567 O O . VAL A 1 201 ? 7.405 23.534 9.042 1.00 81.38 201 VAL A O 1
A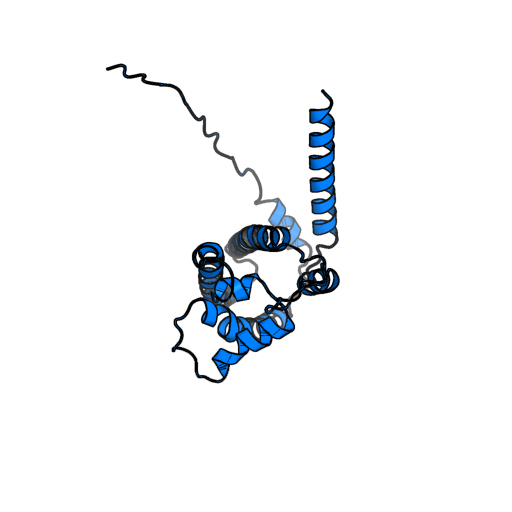TOM 1570 N N . ASP A 1 202 ? 9.457 22.649 9.287 1.00 89.94 202 ASP A N 1
ATOM 1571 C CA . ASP A 1 202 ? 9.933 23.662 10.237 1.00 89.94 202 ASP A CA 1
ATOM 1572 C C . ASP A 1 202 ? 9.876 25.081 9.650 1.00 89.94 202 ASP A C 1
ATOM 1574 O O . ASP A 1 202 ? 9.479 26.030 10.330 1.00 89.94 202 ASP A O 1
ATOM 1578 N N . ARG A 1 203 ? 10.218 25.246 8.364 1.00 91.25 203 ARG A N 1
ATOM 1579 C CA . ARG A 1 203 ? 10.126 26.545 7.675 1.00 91.25 203 ARG A CA 1
ATOM 1580 C C . ARG A 1 203 ? 8.686 27.025 7.531 1.00 91.25 203 ARG A C 1
ATOM 1582 O O . ARG A 1 203 ? 8.431 28.209 7.735 1.00 91.25 203 ARG A O 1
ATOM 1589 N N . VAL A 1 204 ? 7.757 26.136 7.185 1.00 85.25 204 VAL A N 1
ATOM 1590 C CA . VAL A 1 204 ? 6.334 26.488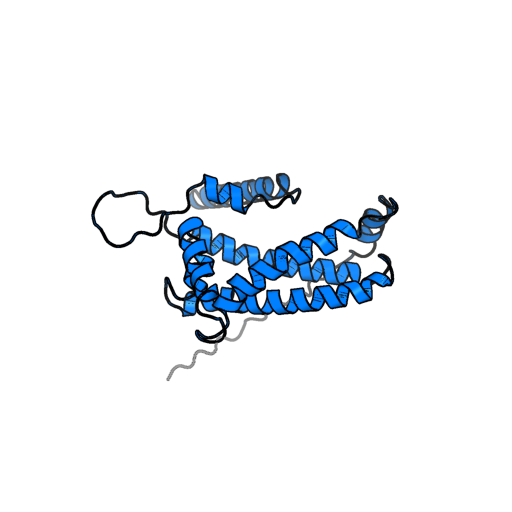 7.055 1.00 85.25 204 VAL A CA 1
ATOM 1591 C C . VAL A 1 204 ? 5.763 26.910 8.409 1.00 85.25 204 VAL A C 1
ATOM 1593 O O . VAL A 1 204 ? 5.124 27.957 8.494 1.00 85.25 204 VAL A O 1
ATOM 1596 N N . LEU A 1 205 ? 6.073 26.171 9.477 1.00 89.38 205 LEU A N 1
ATOM 1597 C CA . LEU A 1 205 ? 5.662 26.522 10.840 1.00 89.38 205 LEU A CA 1
ATOM 1598 C C . LEU A 1 205 ? 6.247 27.866 11.298 1.00 89.38 205 LEU A C 1
ATOM 1600 O O . LEU A 1 205 ? 5.544 28.674 11.909 1.00 89.38 205 LEU A O 1
ATOM 1604 N N . ALA A 1 206 ? 7.516 28.140 10.982 1.00 92.38 206 ALA A N 1
ATOM 1605 C CA . ALA A 1 206 ? 8.147 29.419 11.301 1.00 92.38 206 ALA A CA 1
ATOM 1606 C C . ALA A 1 206 ? 7.472 30.596 10.573 1.00 92.38 206 ALA A C 1
ATOM 1608 O O . ALA A 1 206 ? 7.231 31.638 11.187 1.00 92.38 206 ALA A O 1
ATOM 1609 N N . LEU A 1 207 ? 7.124 30.424 9.293 1.00 94.25 207 LEU A N 1
ATOM 1610 C CA . LEU A 1 207 ? 6.408 31.433 8.508 1.00 94.25 207 LEU A CA 1
ATOM 1611 C C . LEU A 1 207 ? 4.988 31.671 9.030 1.00 94.25 207 LEU A C 1
ATOM 1613 O O . LEU A 1 207 ? 4.565 32.819 9.142 1.00 94.25 207 LEU A O 1
ATOM 1617 N N . GLU A 1 208 ? 4.267 30.612 9.401 1.00 94.44 208 GLU A N 1
ATOM 1618 C CA . GLU A 1 208 ? 2.930 30.736 9.987 1.00 94.44 208 GLU A CA 1
ATOM 1619 C C . GLU A 1 208 ? 2.969 31.512 11.313 1.00 94.44 208 GLU A C 1
ATOM 1621 O O . GLU A 1 208 ? 2.134 32.386 11.557 1.00 94.44 208 GLU A O 1
ATOM 1626 N N . LYS A 1 209 ? 3.974 31.239 12.155 1.00 96.25 209 LYS A N 1
ATOM 1627 C CA . LYS A 1 209 ? 4.174 31.950 13.422 1.00 96.25 209 LYS A CA 1
ATOM 1628 C C . LYS A 1 209 ? 4.509 33.427 13.205 1.00 96.25 209 LYS A C 1
ATOM 1630 O O . LYS A 1 209 ? 3.983 34.262 13.934 1.00 96.25 209 LYS A O 1
ATOM 1635 N N . ALA A 1 210 ? 5.338 33.746 12.209 1.00 95.38 210 ALA A N 1
ATOM 1636 C CA . ALA A 1 210 ? 5.662 35.127 11.851 1.00 95.38 210 ALA A CA 1
ATOM 1637 C C . ALA A 1 210 ? 4.436 35.889 11.316 1.00 95.38 210 ALA A C 1
ATOM 1639 O O . ALA A 1 210 ? 4.221 37.037 11.688 1.00 95.38 210 ALA A O 1
ATOM 1640 N N . ASN A 1 211 ? 3.590 35.237 10.511 1.00 95.31 211 ASN A N 1
ATOM 1641 C CA . ASN A 1 211 ? 2.380 35.850 9.957 1.00 95.31 211 ASN A CA 1
ATOM 1642 C C . ASN A 1 211 ? 1.317 36.173 11.026 1.00 95.31 211 ASN A C 1
ATOM 1644 O O . ASN A 1 211 ? 0.549 37.106 10.854 1.00 95.31 211 ASN A O 1
ATOM 1648 N N . LYS A 1 212 ? 1.274 35.429 12.140 1.00 94.12 212 LYS A N 1
ATOM 1649 C CA . LYS A 1 212 ? 0.359 35.696 13.271 1.00 94.12 212 LYS A CA 1
ATOM 1650 C C . LYS A 1 212 ? 0.800 36.862 14.170 1.00 94.12 212 LYS A C 1
ATOM 1652 O O . LYS A 1 212 ? 0.055 37.228 15.073 1.00 94.12 212 LYS A O 1
ATOM 1657 N N . GLN A 1 213 ? 2.015 37.384 13.988 1.00 91.19 213 GLN A N 1
ATOM 1658 C CA . GLN A 1 213 ? 2.564 38.499 14.774 1.00 91.19 213 GLN A CA 1
ATOM 1659 C C . GLN A 1 213 ? 2.451 39.860 14.069 1.00 91.19 213 GLN A C 1
ATOM 1661 O O . GLN A 1 213 ? 2.802 40.873 14.676 1.00 91.19 213 GLN A O 1
ATOM 1666 N N . LEU A 1 214 ? 1.989 39.875 12.816 1.00 77.38 214 LEU A N 1
ATOM 1667 C CA . LEU A 1 214 ? 1.659 41.072 12.037 1.00 77.38 214 LEU A CA 1
ATOM 1668 C C . LEU A 1 214 ? 0.160 41.368 12.139 1.00 77.38 214 LEU A C 1
ATOM 1670 O O . LEU A 1 214 ? -0.179 42.570 12.170 1.00 77.38 214 LEU A O 1
#